Protein AF-0000000084933897 (afdb_homodimer)

Nearest PDB structures (foldseek):
  2gmy-assembly1_C  TM=7.931E-01  e=3.163E-04  Agrobacterium fabrum str. C58
  2oyo-assembly1_A  TM=6.825E-01  e=7.272E-03  Deinococcus geothermalis DSM 11300
  2prr-assembly1_E  TM=7.340E-01  e=3.487E-02  Cupriavidus pinatubonensis JMP134
  6k40-assembly3_C  TM=6.316E-01  e=1.444E-02  Deinococcus radiodurans R1 = ATCC 13939 = DSM 20539
  3c1l-assembly2_J  TM=6.386E-01  e=4.678E-02  Mesorhizobium japonicum MAFF 303099

Structure (mmCIF, N/CA/C/O backbone):
data_AF-0000000084933897-model_v1
#
loop_
_entity.id
_entity.type
_entity.pdbx_description
1 polymer 'Uncharacterized protein'
#
loop_
_atom_site.group_PDB
_atom_site.id
_atom_site.type_symbol
_atom_site.label_atom_id
_atom_site.label_alt_id
_atom_site.label_comp_id
_atom_site.label_asym_id
_atom_site.label_entity_id
_atom_site.label_seq_id
_atom_site.pdbx_PDB_ins_code
_atom_site.Cartn_x
_atom_site.Cartn_y
_atom_site.Cartn_z
_atom_site.occupancy
_atom_site.B_iso_or_equiv
_atom_site.auth_seq_id
_atom_site.auth_comp_id
_atom_site.auth_asym_id
_atom_site.auth_atom_id
_atom_site.pdbx_PDB_model_num
ATOM 1 N N . MET A 1 1 ? 20.844 -7.785 -1.703 1 73.94 1 MET A N 1
ATOM 2 C CA . MET A 1 1 ? 19.828 -7.328 -2.648 1 73.94 1 MET A CA 1
ATOM 3 C C . MET A 1 1 ? 19.188 -8.508 -3.369 1 73.94 1 MET A C 1
ATOM 5 O O . MET A 1 1 ? 19.859 -9.508 -3.65 1 73.94 1 MET A O 1
ATOM 9 N N . ILE A 1 2 ? 17.969 -8.344 -3.516 1 85.62 2 ILE A N 1
ATOM 10 C CA . ILE A 1 2 ? 17.203 -9.438 -4.09 1 85.62 2 ILE A CA 1
ATOM 11 C C . ILE A 1 2 ? 17.156 -9.297 -5.609 1 85.62 2 ILE A C 1
ATOM 13 O O . ILE A 1 2 ? 17 -10.289 -6.328 1 85.62 2 ILE A O 1
ATOM 17 N N . ILE A 1 3 ? 17.406 -8.094 -6.043 1 93.88 3 ILE A N 1
ATOM 18 C CA . ILE A 1 3 ? 17.312 -7.789 -7.469 1 93.88 3 ILE A CA 1
ATOM 19 C C . ILE A 1 3 ? 18.688 -7.434 -8.008 1 93.88 3 ILE A C 1
ATOM 21 O O . ILE A 1 3 ? 19.406 -6.609 -7.426 1 93.88 3 ILE A O 1
ATOM 25 N N . ASP A 1 4 ? 19.078 -8.039 -9.078 1 93.56 4 ASP A N 1
ATOM 26 C CA . ASP A 1 4 ? 20.312 -7.688 -9.766 1 93.56 4 ASP A CA 1
ATOM 27 C C . ASP A 1 4 ? 20.109 -6.488 -10.68 1 93.56 4 ASP A C 1
ATOM 29 O O . ASP A 1 4 ? 19.438 -6.586 -11.703 1 93.56 4 ASP A O 1
ATOM 33 N N . ILE A 1 5 ? 20.75 -5.484 -10.352 1 93 5 ILE A N 1
ATOM 34 C CA . ILE A 1 5 ? 20.656 -4.266 -11.148 1 93 5 ILE A CA 1
ATOM 35 C C . ILE A 1 5 ? 21.891 -4.129 -12.039 1 93 5 ILE A C 1
ATOM 37 O O . ILE A 1 5 ? 23.016 -4.059 -11.539 1 93 5 ILE A O 1
ATOM 41 N N . PRO A 1 6 ? 21.688 -4.074 -13.281 1 93.62 6 PRO A N 1
ATOM 42 C CA . PRO A 1 6 ? 22.844 -3.932 -14.18 1 93.62 6 PRO A CA 1
ATOM 43 C C . PRO A 1 6 ? 23.641 -2.666 -13.906 1 93.62 6 PRO A C 1
ATOM 45 O O . PRO A 1 6 ? 23.094 -1.645 -13.5 1 93.62 6 PRO A O 1
ATOM 48 N N . GLU A 1 7 ? 24.891 -2.75 -14.211 1 91.44 7 GLU A N 1
ATOM 49 C CA . GLU A 1 7 ? 25.781 -1.612 -14.016 1 91.44 7 GLU A CA 1
ATOM 50 C C . GLU A 1 7 ? 25.312 -0.403 -14.82 1 91.44 7 GLU A C 1
ATOM 52 O O . GLU A 1 7 ? 24.922 -0.538 -15.977 1 91.44 7 GLU A O 1
ATOM 57 N N . GLY A 1 8 ? 25.328 0.758 -14.195 1 89.69 8 GLY A N 1
ATOM 58 C CA . GLY A 1 8 ? 25 1.994 -14.891 1 89.69 8 GLY A CA 1
ATOM 59 C C . GLY A 1 8 ? 23.516 2.311 -14.875 1 89.69 8 GLY A C 1
ATOM 60 O O . GLY A 1 8 ? 23.109 3.412 -15.25 1 89.69 8 GLY A O 1
ATOM 61 N N . GLN A 1 9 ? 22.719 1.334 -14.422 1 91.88 9 GLN A N 1
ATOM 62 C CA . GLN A 1 9 ? 21.281 1.576 -14.391 1 91.88 9 GLN A CA 1
ATOM 63 C C . GLN A 1 9 ? 20.859 2.242 -13.086 1 91.88 9 GLN A C 1
ATOM 65 O O . GLN A 1 9 ? 21.391 1.92 -12.023 1 91.88 9 GLN A O 1
ATOM 70 N N . GLU A 1 10 ? 19.891 3.184 -13.219 1 92.94 10 GLU A N 1
ATOM 71 C CA . GLU A 1 10 ? 19.25 3.734 -12.031 1 92.94 10 GLU A CA 1
ATOM 72 C C . GLU A 1 10 ? 18.297 2.725 -11.398 1 92.94 10 GLU A C 1
ATOM 74 O O . GLU A 1 10 ? 17.375 2.238 -12.055 1 92.94 10 GLU A O 1
ATOM 79 N N . PRO A 1 11 ? 18.453 2.389 -10.195 1 93.88 11 PRO A N 1
ATOM 80 C CA . PRO A 1 11 ? 17.812 1.226 -9.586 1 93.88 11 PRO A CA 1
ATOM 81 C C . PRO A 1 11 ? 16.281 1.306 -9.641 1 93.88 11 PRO A C 1
ATOM 83 O O . PRO A 1 11 ? 15.625 0.359 -10.086 1 93.88 11 PRO A O 1
ATOM 86 N N . ILE A 1 12 ? 15.742 2.365 -9.203 1 92.38 12 ILE A N 1
ATOM 87 C CA . ILE A 1 12 ? 14.289 2.479 -9.141 1 92.38 12 ILE A CA 1
ATOM 88 C C . ILE A 1 12 ? 13.703 2.434 -10.555 1 92.38 12 ILE A C 1
ATOM 90 O O . ILE A 1 12 ? 12.75 1.697 -10.812 1 92.38 12 ILE A O 1
ATOM 94 N N . GLY A 1 13 ? 14.297 3.26 -11.438 1 93.12 13 GLY A N 1
ATOM 95 C CA . GLY A 1 13 ? 13.844 3.238 -12.82 1 93.12 13 GLY A CA 1
ATOM 96 C C . GLY A 1 13 ? 13.93 1.864 -13.453 1 93.12 13 GLY A C 1
ATOM 97 O O . GLY A 1 13 ? 13.039 1.466 -14.211 1 93.12 13 GLY A O 1
ATOM 98 N N . TYR A 1 14 ? 14.984 1.121 -13.156 1 96.12 14 TYR A N 1
ATOM 99 C CA . TYR A 1 14 ? 15.172 -0.21 -13.719 1 96.12 14 TYR A CA 1
ATOM 100 C C . TYR A 1 14 ? 14.156 -1.191 -13.156 1 96.12 14 TYR A C 1
ATOM 102 O O . TYR A 1 14 ? 13.484 -1.903 -13.906 1 96.12 14 TYR A O 1
ATOM 110 N N . VAL A 1 15 ? 13.984 -1.236 -11.82 1 96.06 15 VAL A N 1
ATOM 111 C CA . VAL A 1 15 ? 13.156 -2.232 -11.148 1 96.06 15 VAL A CA 1
ATOM 112 C C . VAL A 1 15 ? 11.68 -1.955 -11.438 1 96.06 15 VAL A C 1
ATOM 114 O O . VAL A 1 15 ? 10.93 -2.863 -11.805 1 96.06 15 VAL A O 1
ATOM 117 N N . TRP A 1 16 ? 11.289 -0.703 -11.375 1 95.5 16 TRP A N 1
ATOM 118 C CA . TRP A 1 16 ? 9.891 -0.349 -11.578 1 95.5 16 TRP A CA 1
ATOM 119 C C . TRP A 1 16 ? 9.562 -0.281 -13.07 1 95.5 16 TRP A C 1
ATOM 121 O O . TRP A 1 16 ? 8.469 -0.67 -13.484 1 95.5 16 TRP A O 1
ATOM 131 N N . GLY A 1 17 ? 10.398 0.218 -13.828 1 94.56 17 GLY A N 1
ATOM 132 C CA . GLY A 1 17 ? 10.133 0.514 -15.227 1 94.56 17 GLY A CA 1
ATOM 133 C C . GLY A 1 17 ? 10.508 -0.623 -16.156 1 94.56 17 GLY A C 1
ATOM 134 O O . GLY A 1 17 ? 9.664 -1.145 -16.891 1 94.56 17 GLY A O 1
ATOM 135 N N . ASP A 1 18 ? 11.711 -1.111 -16.109 1 95.81 18 ASP A N 1
ATOM 136 C CA . ASP A 1 18 ? 12.219 -2.084 -17.078 1 95.81 18 ASP A CA 1
ATOM 137 C C . ASP A 1 18 ? 11.742 -3.494 -16.734 1 95.81 18 ASP A C 1
ATOM 139 O O . ASP A 1 18 ? 11.383 -4.266 -17.625 1 95.81 18 ASP A O 1
ATOM 143 N N . MET A 1 19 ? 11.734 -3.877 -15.492 1 96.88 19 MET A N 1
ATOM 144 C CA . MET A 1 19 ? 11.445 -5.258 -15.117 1 96.88 19 MET A CA 1
ATOM 145 C C . MET A 1 19 ? 9.953 -5.547 -15.227 1 96.88 19 MET A C 1
ATOM 147 O O . MET A 1 19 ? 9.555 -6.656 -15.578 1 96.88 19 MET A O 1
ATOM 151 N N . VAL A 1 20 ? 9.141 -4.523 -14.891 1 97.56 20 VAL A N 1
ATOM 152 C CA . VAL A 1 20 ? 7.688 -4.691 -14.906 1 97.56 20 VAL A CA 1
ATOM 153 C C . VAL A 1 20 ? 7.031 -3.455 -15.516 1 97.56 20 VAL A C 1
ATOM 155 O O . VAL A 1 20 ? 6.238 -2.777 -14.859 1 97.56 20 VAL A O 1
ATOM 158 N N . PRO A 1 21 ? 7.238 -3.156 -16.75 1 96.19 21 PRO A N 1
ATOM 159 C CA . PRO A 1 21 ? 6.984 -1.852 -17.359 1 96.19 21 PRO A CA 1
ATOM 160 C C . PRO A 1 21 ? 5.531 -1.402 -17.219 1 96.19 21 PRO A C 1
ATOM 162 O O . PRO A 1 21 ? 5.273 -0.255 -16.844 1 96.19 21 PRO A O 1
ATOM 165 N N . GLU A 1 22 ? 4.477 -2.182 -17.5 1 97.19 22 GLU A N 1
ATOM 166 C CA . GLU A 1 22 ? 3.094 -1.711 -17.453 1 97.19 22 GLU A CA 1
ATOM 167 C C . GLU A 1 22 ? 2.645 -1.488 -16.016 1 97.19 22 GLU A C 1
ATOM 169 O O . GLU A 1 22 ? 2.127 -0.421 -15.672 1 97.19 22 GLU A O 1
ATOM 174 N N . ILE A 1 23 ? 2.908 -2.434 -15.156 1 98.31 23 ILE A N 1
ATOM 175 C CA . ILE A 1 23 ? 2.514 -2.334 -13.758 1 98.31 23 ILE A CA 1
ATOM 176 C C . ILE A 1 23 ? 3.361 -1.272 -13.055 1 98.31 23 ILE A C 1
ATOM 178 O O . ILE A 1 23 ? 2.834 -0.435 -12.32 1 98.31 23 ILE A O 1
ATOM 182 N N . GLY A 1 24 ? 4.641 -1.275 -13.32 1 98.19 24 GLY A N 1
ATOM 183 C CA . GLY A 1 24 ? 5.559 -0.345 -12.68 1 98.19 24 GLY A CA 1
ATOM 184 C C . GLY A 1 24 ? 5.289 1.103 -13.047 1 98.19 24 GLY A C 1
ATOM 185 O O . GLY A 1 24 ? 5.43 1.996 -12.211 1 98.19 24 GLY A O 1
ATOM 186 N N . THR A 1 25 ? 4.914 1.333 -14.32 1 97.88 25 THR A N 1
ATOM 187 C CA . THR A 1 25 ? 4.598 2.689 -14.75 1 97.88 25 THR A CA 1
ATOM 188 C C . THR A 1 25 ? 3.359 3.211 -14.031 1 97.88 25 THR A C 1
ATOM 190 O O . THR A 1 25 ? 3.338 4.355 -13.57 1 97.88 25 THR A O 1
ATOM 193 N N . ALA A 1 26 ? 2.336 2.416 -13.922 1 98.5 26 ALA A N 1
ATOM 194 C CA . ALA A 1 26 ? 1.133 2.811 -13.195 1 98.5 26 ALA A CA 1
ATOM 195 C C . ALA A 1 26 ? 1.443 3.07 -11.719 1 98.5 26 ALA A C 1
ATOM 197 O O . ALA A 1 26 ? 0.94 4.031 -11.133 1 98.5 26 ALA A O 1
ATOM 198 N N . ALA A 1 27 ? 2.289 2.227 -11.141 1 98.5 27 ALA A N 1
ATOM 199 C CA . ALA A 1 27 ? 2.713 2.395 -9.75 1 98.5 27 ALA A CA 1
ATOM 200 C C . ALA A 1 27 ? 3.465 3.709 -9.562 1 98.5 27 ALA A C 1
ATOM 202 O O . ALA A 1 27 ? 3.189 4.457 -8.625 1 98.5 27 ALA A O 1
ATOM 203 N N . ALA A 1 28 ? 4.383 3.955 -10.484 1 97.94 28 ALA A N 1
ATOM 204 C CA . ALA A 1 28 ? 5.168 5.184 -10.406 1 97.94 28 ALA A CA 1
ATOM 205 C C . ALA A 1 28 ? 4.27 6.414 -10.523 1 97.94 28 ALA A C 1
ATOM 207 O O . ALA A 1 28 ? 4.465 7.398 -9.805 1 97.94 28 ALA A O 1
ATOM 208 N N . ASN A 1 29 ? 3.32 6.348 -11.414 1 98.25 29 ASN A N 1
ATOM 209 C CA . ASN A 1 29 ? 2.395 7.461 -11.578 1 98.25 29 ASN A CA 1
ATOM 210 C C . ASN A 1 29 ? 1.595 7.723 -10.305 1 98.25 29 ASN A C 1
ATOM 212 O O . ASN A 1 29 ? 1.365 8.875 -9.938 1 98.25 29 ASN A O 1
ATOM 216 N N . PHE A 1 30 ? 1.161 6.711 -9.703 1 98.75 30 PHE A N 1
ATOM 217 C CA . PHE A 1 30 ? 0.441 6.875 -8.445 1 98.75 30 PHE A CA 1
ATOM 218 C C . PHE A 1 30 ? 1.349 7.469 -7.375 1 98.75 30 PHE A C 1
ATOM 220 O O . PHE A 1 30 ? 0.967 8.414 -6.684 1 98.75 30 PHE A O 1
ATOM 227 N N . SER A 1 31 ? 2.555 6.953 -7.207 1 97.69 31 SER A N 1
ATOM 228 C CA . SER A 1 31 ? 3.521 7.453 -6.238 1 97.69 31 SER A CA 1
ATOM 229 C C . SER A 1 31 ? 3.762 8.945 -6.414 1 97.69 31 SER A C 1
ATOM 231 O O . SER A 1 31 ? 3.789 9.695 -5.438 1 97.69 31 SER A O 1
ATOM 233 N N . LEU A 1 32 ? 3.869 9.359 -7.652 1 97.19 32 LEU A N 1
ATOM 234 C CA . LEU A 1 32 ? 4.164 10.758 -7.953 1 97.19 32 LEU A CA 1
ATOM 235 C C . LEU A 1 32 ? 2.928 11.625 -7.75 1 97.19 32 LEU A C 1
ATOM 237 O O . LEU A 1 32 ? 3.039 12.789 -7.352 1 97.19 32 LEU A O 1
ATOM 241 N N . SER A 1 33 ? 1.768 11.102 -8.023 1 98.31 33 SER A N 1
ATOM 242 C CA . SER A 1 33 ? 0.532 11.875 -7.988 1 98.31 33 SER A CA 1
ATOM 243 C C . SER A 1 33 ? 0.245 12.391 -6.582 1 98.31 33 SER A C 1
ATOM 245 O O . SER A 1 33 ? -0.293 13.492 -6.414 1 98.31 33 SER A O 1
ATOM 247 N N . VAL A 1 34 ? 0.586 11.641 -5.57 1 97.81 34 VAL A N 1
ATOM 248 C CA . VAL A 1 34 ? 0.34 12.031 -4.188 1 97.81 34 VAL A CA 1
ATOM 249 C C . VAL A 1 34 ? 1.091 13.32 -3.867 1 97.81 34 VAL A C 1
ATOM 251 O O . VAL A 1 34 ? 0.56 14.203 -3.191 1 97.81 34 VAL A O 1
ATOM 254 N N . TYR A 1 35 ? 2.26 13.469 -4.363 1 96.94 35 TYR A N 1
ATOM 255 C CA . TYR A 1 35 ? 3.076 14.656 -4.117 1 96.94 35 TYR A CA 1
ATOM 256 C C . TYR A 1 35 ? 2.645 15.812 -5.008 1 96.94 35 TYR A C 1
ATOM 258 O O . TYR A 1 35 ? 2.609 16.969 -4.57 1 96.94 35 TYR A O 1
ATOM 266 N N . ALA A 1 36 ? 2.281 15.523 -6.176 1 97.19 36 ALA A N 1
ATOM 267 C CA . ALA A 1 36 ? 1.978 16.547 -7.18 1 97.19 36 ALA A CA 1
ATOM 268 C C . ALA A 1 36 ? 0.636 17.219 -6.895 1 97.19 36 ALA A C 1
ATOM 270 O O . ALA A 1 36 ? 0.443 18.391 -7.203 1 97.19 36 ALA A O 1
ATOM 271 N N . HIS A 1 37 ? -0.272 16.484 -6.238 1 97.62 37 HIS A N 1
ATOM 272 C CA . HIS A 1 37 ? -1.641 17 -6.219 1 97.62 37 HIS A CA 1
ATOM 273 C C . HIS A 1 37 ? -2.168 17.109 -4.793 1 97.62 37 HIS A C 1
ATOM 275 O O . HIS A 1 37 ? -3.336 17.438 -4.582 1 97.62 37 HIS A O 1
ATOM 281 N N . THR A 1 38 ? -1.318 16.781 -3.818 1 97.31 38 THR A N 1
ATOM 282 C CA . THR A 1 38 ? -1.778 16.859 -2.438 1 97.31 38 THR A CA 1
ATOM 283 C C . THR A 1 38 ? -2.27 18.281 -2.121 1 97.31 38 THR A C 1
ATOM 285 O O . THR A 1 38 ? -1.696 19.266 -2.596 1 97.31 38 THR A O 1
ATOM 288 N N . THR A 1 39 ? -3.318 18.359 -1.325 1 97.38 39 THR A N 1
ATOM 289 C CA . THR A 1 39 ? -3.859 19.625 -0.839 1 97.38 39 THR A CA 1
ATOM 290 C C . THR A 1 39 ? -3.6 19.781 0.655 1 97.38 39 THR A C 1
ATOM 292 O O . THR A 1 39 ? -3.982 20.797 1.253 1 97.38 39 THR A O 1
ATOM 295 N N . LEU A 1 40 ? -2.957 18.812 1.246 1 97.94 40 LEU A N 1
ATOM 296 C CA . LEU A 1 40 ? -2.666 18.828 2.676 1 97.94 40 LEU A CA 1
ATOM 297 C C . LEU A 1 40 ? -1.518 19.781 2.988 1 97.94 40 LEU A C 1
ATOM 299 O O . LEU A 1 40 ? -0.638 20 2.15 1 97.94 40 LEU A O 1
ATOM 303 N N . GLY A 1 41 ? -1.597 20.328 4.207 1 97.38 41 GLY A N 1
ATOM 304 C CA . GLY A 1 41 ? -0.47 21.141 4.648 1 97.38 41 GLY A CA 1
ATOM 305 C C . GLY A 1 41 ? 0.834 20.375 4.699 1 97.38 41 GLY A C 1
ATOM 306 O O . GLY A 1 41 ? 0.835 19.156 4.93 1 97.38 41 GLY A O 1
ATOM 307 N N . LEU A 1 42 ? 1.949 21.078 4.59 1 97.44 42 LEU A N 1
ATOM 308 C CA . LEU A 1 42 ? 3.27 20.469 4.484 1 97.44 42 LEU A CA 1
ATOM 309 C C . LEU A 1 42 ? 3.6 19.672 5.742 1 97.44 42 LEU A C 1
ATOM 311 O O . LEU A 1 42 ? 4.09 18.547 5.652 1 97.44 42 LEU A O 1
ATOM 315 N N . ARG A 1 43 ? 3.307 20.188 6.863 1 95.94 43 ARG A N 1
ATOM 316 C CA . ARG A 1 43 ? 3.709 19.547 8.109 1 95.94 43 ARG A CA 1
ATOM 317 C C . ARG A 1 43 ? 2.918 18.266 8.352 1 95.94 43 ARG A C 1
ATOM 319 O O . ARG A 1 43 ? 3.486 17.25 8.734 1 95.94 43 ARG A O 1
ATOM 326 N N . GLU A 1 44 ? 1.574 18.312 8.148 1 97.25 44 GLU A N 1
ATOM 327 C CA . GLU A 1 44 ? 0.806 17.094 8.375 1 97.25 44 GLU A CA 1
ATOM 328 C C . GLU A 1 44 ? 1.111 16.047 7.309 1 97.25 44 GLU A C 1
ATOM 330 O O . GLU A 1 44 ? 1.146 14.852 7.598 1 97.25 44 GLU A O 1
ATOM 335 N N . PHE A 1 45 ? 1.349 16.5 6.07 1 98.5 45 PHE A N 1
ATOM 336 C CA . PHE A 1 45 ? 1.745 15.594 4.996 1 98.5 45 PHE A CA 1
ATOM 337 C C . PHE A 1 45 ? 3.059 14.898 5.332 1 98.5 45 PHE A C 1
ATOM 339 O O . PHE A 1 45 ? 3.15 13.672 5.27 1 98.5 45 PHE A O 1
ATOM 346 N N . GLU A 1 46 ? 4.016 15.633 5.75 1 97.94 46 GLU A N 1
ATOM 347 C CA . GLU A 1 46 ? 5.344 15.094 6.039 1 97.94 46 GLU A CA 1
ATOM 348 C C . GLU A 1 46 ? 5.328 14.25 7.312 1 97.94 46 GLU A C 1
ATOM 350 O O . GLU A 1 46 ? 6.055 13.258 7.414 1 97.94 46 GLU A O 1
ATOM 355 N N . ALA A 1 47 ? 4.566 14.641 8.266 1 97.25 47 ALA A N 1
ATOM 356 C CA . ALA A 1 47 ? 4.465 13.844 9.484 1 97.25 47 ALA A CA 1
ATOM 357 C C . ALA A 1 47 ? 3.951 12.438 9.188 1 97.25 47 ALA A C 1
ATOM 359 O O . ALA A 1 47 ? 4.512 11.453 9.664 1 97.25 47 ALA A O 1
ATOM 360 N N . ALA A 1 48 ? 2.932 12.383 8.383 1 98.56 48 ALA A N 1
ATOM 361 C CA . ALA A 1 48 ? 2.367 11.086 8.008 1 98.56 48 ALA A CA 1
ATOM 362 C C . ALA A 1 48 ? 3.357 10.281 7.172 1 98.56 48 ALA A C 1
ATOM 364 O O . ALA A 1 48 ? 3.572 9.094 7.426 1 98.56 48 ALA A O 1
ATOM 365 N N . ARG A 1 49 ? 3.965 10.922 6.195 1 98.62 49 ARG A N 1
ATOM 366 C CA . ARG A 1 49 ? 4.918 10.258 5.312 1 98.62 49 ARG A CA 1
ATOM 367 C C . ARG A 1 49 ? 6.082 9.672 6.105 1 98.62 49 ARG A C 1
ATOM 369 O O . ARG A 1 49 ? 6.438 8.508 5.922 1 98.62 49 ARG A O 1
ATOM 376 N N . LEU A 1 50 ? 6.645 10.469 6.992 1 98.31 50 LEU A N 1
ATOM 377 C CA . LEU A 1 50 ? 7.809 10.062 7.77 1 98.31 50 LEU A CA 1
ATOM 378 C C . LEU A 1 50 ? 7.445 8.945 8.742 1 98.31 50 LEU A C 1
ATOM 380 O O . LEU A 1 50 ? 8.25 8.039 8.984 1 98.31 50 LEU A O 1
ATOM 384 N N . ARG A 1 51 ? 6.25 9.016 9.297 1 98.25 51 ARG A N 1
ATOM 385 C CA . ARG A 1 51 ? 5.855 7.949 10.211 1 98.25 51 ARG A CA 1
ATOM 386 C C . ARG A 1 51 ? 5.742 6.617 9.477 1 98.25 51 ARG A C 1
ATOM 388 O O . ARG A 1 51 ? 6.188 5.586 9.984 1 98.25 51 ARG A O 1
ATOM 395 N N . ILE A 1 52 ? 5.203 6.664 8.273 1 98.69 52 ILE A N 1
ATOM 396 C CA . ILE A 1 52 ? 5.137 5.453 7.461 1 98.69 52 ILE A CA 1
ATOM 397 C C . ILE A 1 52 ? 6.551 4.98 7.125 1 98.69 52 ILE A C 1
ATOM 399 O O . ILE A 1 52 ? 6.844 3.783 7.191 1 98.69 52 ILE A O 1
ATOM 403 N N . ALA A 1 53 ? 7.406 5.918 6.762 1 98.38 53 ALA A N 1
ATOM 404 C CA . ALA A 1 53 ? 8.789 5.57 6.445 1 98.38 53 ALA A CA 1
ATOM 405 C C . ALA A 1 53 ? 9.477 4.91 7.637 1 98.38 53 ALA A C 1
ATOM 407 O O . ALA A 1 53 ? 10.211 3.932 7.473 1 98.38 53 ALA A O 1
ATOM 408 N N . GLN A 1 54 ? 9.281 5.418 8.812 1 98.06 54 GLN A N 1
ATOM 409 C CA . GLN A 1 54 ? 9.844 4.863 10.039 1 98.06 54 GLN A CA 1
ATOM 410 C C . GLN A 1 54 ? 9.359 3.432 10.266 1 98.06 54 GLN A C 1
ATOM 412 O O . GLN A 1 54 ? 10.141 2.562 10.656 1 98.06 54 GLN A O 1
ATOM 417 N N . ILE A 1 55 ? 8.133 3.203 9.992 1 98.19 55 ILE A N 1
ATOM 418 C CA . ILE A 1 55 ? 7.539 1.886 10.195 1 98.19 55 ILE A CA 1
ATOM 419 C C . ILE A 1 55 ? 8.078 0.913 9.148 1 98.19 55 ILE A C 1
ATOM 421 O O . ILE A 1 55 ? 8.422 -0.225 9.469 1 98.19 55 ILE A O 1
ATOM 425 N N . ASN A 1 56 ? 8.172 1.357 7.902 1 98.44 56 ASN A N 1
ATOM 426 C CA . ASN A 1 56 ? 8.68 0.516 6.824 1 98.44 56 ASN A CA 1
ATOM 427 C C . ASN A 1 56 ? 10.172 0.234 6.992 1 98.44 56 ASN A C 1
ATOM 429 O O . ASN A 1 56 ? 10.656 -0.815 6.57 1 98.44 56 ASN A O 1
ATOM 433 N N . GLY A 1 57 ? 10.898 1.209 7.551 1 97.81 57 GLY A N 1
ATOM 434 C CA . GLY A 1 57 ? 12.352 1.106 7.641 1 97.81 57 GLY A CA 1
ATOM 435 C C . GLY A 1 57 ? 13.047 1.348 6.316 1 97.81 57 GLY A C 1
ATOM 436 O O . GLY A 1 57 ? 14.133 0.818 6.074 1 97.81 57 GLY A O 1
ATOM 437 N N . CYS A 1 58 ? 12.438 1.984 5.43 1 96.88 58 CYS A N 1
ATOM 438 C CA . CYS A 1 58 ? 13.016 2.289 4.129 1 96.88 58 CYS A CA 1
ATOM 439 C C . CYS A 1 58 ? 14 3.451 4.227 1 96.88 58 CYS A C 1
ATOM 441 O O . CYS A 1 58 ? 13.594 4.59 4.457 1 96.88 58 CYS A O 1
ATOM 443 N N . GLY A 1 59 ? 15.234 3.201 4.012 1 95.06 59 GLY A N 1
ATOM 444 C CA . GLY A 1 59 ? 16.266 4.203 4.164 1 95.06 59 GLY A CA 1
ATOM 445 C C . GLY A 1 59 ? 16.094 5.395 3.24 1 95.06 59 GLY A C 1
ATOM 446 O O . GLY A 1 59 ? 16.25 6.543 3.662 1 95.06 59 GLY A O 1
ATOM 447 N N . PHE A 1 60 ? 15.727 5.141 2.035 1 94.25 60 PHE A N 1
ATOM 448 C CA . PHE A 1 60 ? 15.484 6.184 1.046 1 94.25 60 PHE A CA 1
ATOM 449 C C . PHE A 1 60 ? 14.328 7.082 1.476 1 94.25 60 PHE A C 1
ATOM 451 O O . PHE A 1 60 ? 14.438 8.305 1.414 1 94.25 60 PHE A O 1
ATOM 458 N N . CYS A 1 61 ? 13.219 6.578 1.973 1 96.69 61 CYS A N 1
ATOM 459 C CA . CYS A 1 61 ? 12.031 7.309 2.385 1 96.69 61 CYS A CA 1
ATOM 460 C C . CYS A 1 61 ? 12.297 8.133 3.641 1 96.69 61 CYS A C 1
ATOM 462 O O . CYS A 1 61 ? 11.734 9.211 3.814 1 96.69 61 CYS A O 1
ATOM 464 N N . LEU A 1 62 ? 13.188 7.609 4.492 1 96.69 62 LEU A N 1
ATOM 465 C CA . LEU A 1 62 ? 13.539 8.328 5.715 1 96.69 62 LEU A CA 1
ATOM 466 C C . LEU A 1 62 ? 14.383 9.555 5.402 1 96.69 62 LEU A C 1
ATOM 468 O O . LEU A 1 62 ? 14.273 10.578 6.078 1 96.69 62 LEU A O 1
ATOM 472 N N . ASP A 1 63 ? 15.117 9.516 4.32 1 93.69 63 ASP A N 1
ATOM 473 C CA . ASP A 1 63 ? 16.047 10.586 3.994 1 93.69 63 ASP A CA 1
ATOM 474 C C . ASP A 1 63 ? 15.414 11.617 3.066 1 93.69 63 ASP A C 1
ATOM 476 O O . ASP A 1 63 ? 15.836 12.773 3.025 1 93.69 63 ASP A O 1
ATOM 480 N N . TRP A 1 64 ? 14.453 11.211 2.389 1 92.69 64 TRP A N 1
ATOM 481 C CA . TRP A 1 64 ? 13.766 12.102 1.466 1 92.69 64 TRP A CA 1
ATOM 482 C C . TRP A 1 64 ? 12.859 13.07 2.219 1 92.69 64 TRP A C 1
ATOM 484 O O . TRP A 1 64 ? 12.242 12.695 3.221 1 92.69 64 TRP A O 1
ATOM 494 N N . ARG A 1 65 ? 12.781 14.328 1.721 1 94.12 65 ARG A N 1
ATOM 495 C CA . ARG A 1 65 ? 11.859 15.32 2.27 1 94.12 65 ARG A CA 1
ATOM 496 C C . ARG A 1 65 ? 11.023 15.961 1.166 1 94.12 65 ARG A C 1
ATOM 498 O O . ARG A 1 65 ? 11.547 16.297 0.099 1 94.12 65 ARG A O 1
ATOM 505 N N . THR A 1 66 ? 9.758 16.078 1.512 1 94.69 66 THR A N 1
ATOM 506 C CA . THR A 1 66 ? 8.875 16.781 0.58 1 94.69 66 THR A CA 1
ATOM 507 C C . THR A 1 66 ? 9.273 18.25 0.444 1 94.69 66 THR A C 1
ATOM 509 O O . THR A 1 66 ? 9.438 18.938 1.445 1 94.69 66 THR A O 1
ATOM 512 N N . ASP A 1 67 ? 9.461 18.625 -0.776 1 94.38 67 ASP A N 1
ATOM 513 C CA . ASP A 1 67 ? 9.766 20 -1.108 1 94.38 67 ASP A CA 1
ATOM 514 C C . ASP A 1 67 ? 8.586 20.672 -1.807 1 94.38 67 ASP A C 1
ATOM 516 O O . ASP A 1 67 ? 8.156 20.234 -2.877 1 94.38 67 ASP A O 1
ATOM 520 N N . ARG A 1 68 ? 8.07 21.75 -1.115 1 94.38 68 ARG A N 1
ATOM 521 C CA . ARG A 1 68 ? 6.996 22.531 -1.712 1 94.38 68 ARG A CA 1
ATOM 522 C C . ARG A 1 68 ? 7.469 23.953 -2.041 1 94.38 68 ARG A C 1
ATOM 524 O O . ARG A 1 68 ? 7.363 24.859 -1.212 1 94.38 68 ARG A O 1
ATOM 531 N N . ASP A 1 69 ? 7.812 24.109 -3.336 1 93.38 69 ASP A N 1
ATOM 532 C CA . ASP A 1 69 ? 8.289 25.406 -3.818 1 93.38 69 ASP A CA 1
ATOM 533 C C . ASP A 1 69 ? 9.469 25.906 -2.982 1 93.38 69 ASP A C 1
ATOM 535 O O . ASP A 1 69 ? 9.484 27.062 -2.551 1 93.38 69 ASP A O 1
ATOM 539 N N . GLY A 1 70 ? 10.305 24.922 -2.621 1 94.44 70 GLY A N 1
ATOM 540 C CA . GLY A 1 70 ? 11.523 25.281 -1.917 1 94.44 70 GLY A CA 1
ATOM 541 C C . GLY A 1 70 ? 11.375 25.266 -0.408 1 94.44 70 GLY A C 1
ATOM 542 O O . GLY A 1 70 ? 12.328 25.547 0.321 1 94.44 70 GLY A O 1
ATOM 543 N N . VAL A 1 71 ? 10.188 25.062 0.047 1 96.38 71 VAL A N 1
ATOM 544 C CA . VAL A 1 71 ? 9.945 25.031 1.485 1 96.38 71 VAL A CA 1
ATOM 545 C C . VAL A 1 71 ? 9.883 23.594 1.969 1 96.38 71 VAL A C 1
ATOM 547 O O . VAL A 1 71 ? 9.125 22.781 1.424 1 96.38 71 VAL A O 1
ATOM 550 N N . LYS A 1 72 ? 10.648 23.297 3.035 1 96.5 72 LYS A N 1
ATOM 551 C CA . LYS A 1 72 ? 10.648 22 3.701 1 96.5 72 LYS A CA 1
ATOM 552 C C . LYS A 1 72 ? 10.359 22.141 5.191 1 96.5 72 LYS A C 1
ATOM 554 O O . LYS A 1 72 ? 10.438 23.234 5.742 1 96.5 72 LYS A O 1
ATOM 559 N N . VAL A 1 73 ? 10.023 21.047 5.762 1 95.12 73 VAL A N 1
ATOM 560 C CA . VAL A 1 73 ? 9.852 21.062 7.211 1 95.12 73 VAL A CA 1
ATOM 561 C C . VAL A 1 73 ? 11.195 21.312 7.891 1 95.12 73 VAL A C 1
ATOM 563 O O . VAL A 1 73 ? 12.25 21.156 7.273 1 95.12 73 VAL A O 1
ATOM 566 N N . GLU A 1 74 ? 11.188 21.734 9.125 1 92.38 74 GLU A N 1
ATOM 567 C CA . GLU A 1 74 ? 12.383 22.125 9.867 1 92.38 74 GLU A CA 1
ATOM 568 C C . GLU A 1 74 ? 13.273 20.922 10.148 1 92.38 74 GLU A C 1
ATOM 570 O O . GLU A 1 74 ? 12.805 19.781 10.164 1 92.38 74 GLU A O 1
ATOM 575 N N . GLU A 1 75 ? 14.484 21.25 10.406 1 92.12 75 GLU A N 1
ATOM 576 C CA . GLU A 1 75 ? 15.43 20.234 10.852 1 92.12 75 GLU A CA 1
ATOM 577 C C . GLU A 1 75 ? 14.961 19.578 12.148 1 92.12 75 GLU A C 1
ATOM 579 O O . GLU A 1 75 ? 14.469 20.25 13.047 1 92.12 75 GLU A O 1
ATOM 584 N N . GLY A 1 76 ? 15.148 18.234 12.227 1 91.75 76 GLY A N 1
ATOM 585 C CA . GLY A 1 76 ? 14.758 17.516 13.438 1 91.75 76 GLY A CA 1
ATOM 586 C C . GLY A 1 76 ? 13.305 17.094 13.43 1 91.75 76 GLY A C 1
ATOM 587 O O . GLY A 1 76 ? 12.859 16.406 14.359 1 91.75 76 GLY A O 1
ATOM 588 N N . PHE A 1 77 ? 12.633 17.484 12.328 1 94 77 PHE A N 1
ATOM 589 C CA . PHE A 1 77 ? 11.219 17.141 12.25 1 94 77 PHE A CA 1
ATOM 590 C C . PHE A 1 77 ? 11.031 15.633 12.32 1 94 77 PHE A C 1
ATOM 592 O O . PHE A 1 77 ? 10.047 15.148 12.891 1 94 77 PHE A O 1
ATOM 599 N N . ASP A 1 78 ? 11.93 14.812 11.727 1 94 78 ASP A N 1
ATOM 600 C CA . ASP A 1 78 ? 11.859 13.352 11.766 1 94 78 ASP A CA 1
ATOM 601 C C . ASP A 1 78 ? 11.953 12.836 13.203 1 94 78 ASP A C 1
ATOM 603 O O . ASP A 1 78 ? 11.281 11.867 13.562 1 94 78 ASP A O 1
ATOM 607 N N . GLU A 1 79 ? 12.734 13.477 14.055 1 93 79 GLU A N 1
ATOM 608 C CA . GLU A 1 79 ? 12.828 13.109 15.461 1 93 79 GLU A CA 1
ATOM 609 C C . GLU A 1 79 ? 11.523 13.406 16.203 1 93 79 GLU A C 1
ATOM 611 O O . GLU A 1 79 ? 11.117 12.648 17.078 1 93 79 GLU A O 1
ATOM 616 N N . LEU A 1 80 ? 10.977 14.539 15.844 1 92.75 80 LEU A N 1
ATOM 617 C CA . LEU A 1 80 ? 9.688 14.891 16.438 1 92.75 80 LEU A CA 1
ATOM 618 C C . LEU A 1 80 ? 8.625 13.852 16.078 1 92.75 80 LEU A C 1
ATOM 620 O O . LEU A 1 80 ? 7.848 13.43 16.922 1 92.75 80 LEU A O 1
ATOM 624 N N . VAL A 1 81 ? 8.617 13.414 14.828 1 94.88 81 VAL A N 1
ATOM 625 C CA . VAL A 1 81 ? 7.648 12.414 14.383 1 94.88 81 VAL A CA 1
ATOM 626 C C . VAL A 1 81 ? 7.883 11.094 15.117 1 94.88 81 VAL A C 1
ATOM 628 O O . VAL A 1 81 ? 6.93 10.43 15.523 1 94.88 81 VAL A O 1
ATOM 631 N N . ALA A 1 82 ? 9.125 10.711 15.352 1 93.44 82 ALA A N 1
ATOM 632 C CA . ALA A 1 82 ? 9.445 9.477 16.062 1 93.44 82 ALA A CA 1
ATOM 633 C C . ALA A 1 82 ? 8.945 9.531 17.516 1 93.44 82 ALA A C 1
ATOM 635 O O . ALA A 1 82 ? 8.586 8.5 18.078 1 93.44 82 ALA A O 1
ATOM 636 N N . ALA A 1 83 ? 8.875 10.734 18.031 1 90.56 83 ALA A N 1
ATOM 637 C CA . ALA A 1 83 ? 8.492 10.922 19.438 1 90.56 83 ALA A CA 1
ATOM 638 C C . ALA A 1 83 ? 7.066 11.469 19.547 1 90.56 83 ALA A C 1
ATOM 640 O O . ALA A 1 83 ? 6.703 12.078 20.547 1 90.56 83 ALA A O 1
ATOM 641 N N . TRP A 1 84 ? 6.324 11.328 18.594 1 83.94 84 TRP A N 1
ATOM 642 C CA . TRP A 1 84 ? 5.078 12.078 18.453 1 83.94 84 TRP A CA 1
ATOM 643 C C . TRP A 1 84 ? 4.129 11.773 19.609 1 83.94 84 TRP A C 1
ATOM 645 O O . TRP A 1 84 ? 3.256 12.578 19.938 1 83.94 84 TRP A O 1
ATOM 655 N N . ARG A 1 85 ? 4.328 10.641 20.266 1 81.75 85 ARG A N 1
ATOM 656 C CA . ARG A 1 85 ? 3.432 10.273 21.359 1 81.75 85 ARG A CA 1
ATOM 657 C C . ARG A 1 85 ? 3.871 10.922 22.672 1 81.75 85 ARG A C 1
ATOM 659 O O . ARG A 1 85 ? 3.107 10.953 23.641 1 81.75 85 ARG A O 1
ATOM 666 N N . GLU A 1 86 ? 5.055 11.43 22.594 1 83.56 86 GLU A N 1
ATOM 667 C CA . GLU A 1 86 ? 5.539 12.078 23.812 1 83.56 86 GLU A CA 1
ATOM 668 C C . GLU A 1 86 ? 4.879 13.438 24.016 1 83.56 86 GLU A C 1
ATOM 670 O O . GLU A 1 86 ? 4.648 14.164 23.047 1 83.56 86 GLU A O 1
ATOM 675 N N . THR A 1 87 ? 4.652 13.742 25.188 1 72.75 87 THR A N 1
ATOM 676 C CA . THR A 1 87 ? 3.914 14.945 25.547 1 72.75 87 THR A CA 1
ATOM 677 C C . THR A 1 87 ? 4.582 16.188 24.969 1 72.75 87 THR A C 1
ATOM 679 O O . THR A 1 87 ? 3.906 17.078 24.453 1 72.75 87 THR A O 1
ATOM 682 N N . GLU A 1 88 ? 5.742 16.266 25.078 1 68.5 88 GLU A N 1
ATOM 683 C CA . GLU A 1 88 ? 6.469 17.438 24.609 1 68.5 88 GLU A CA 1
ATOM 684 C C . GLU A 1 88 ? 6.277 17.625 23.109 1 68.5 88 GLU A C 1
ATOM 686 O O . GLU A 1 88 ? 6.121 18.75 22.641 1 68.5 88 GLU A O 1
ATOM 691 N N . VAL A 1 89 ? 6.23 16.656 22.406 1 66.75 89 VAL A N 1
ATOM 692 C CA . VAL A 1 89 ? 6.094 16.719 20.953 1 66.75 89 VAL A CA 1
ATOM 693 C C . VAL A 1 89 ? 4.668 17.109 20.578 1 66.75 89 VAL A C 1
ATOM 695 O O . VAL A 1 89 ? 4.457 17.875 19.641 1 66.75 89 VAL A O 1
ATOM 698 N N . SER A 1 90 ? 4.016 16.703 21.359 1 65.12 90 SER A N 1
ATOM 699 C CA . SER A 1 90 ? 2.619 17.047 21.109 1 65.12 90 SER A CA 1
ATOM 700 C C . SER A 1 90 ? 2.402 18.547 21.094 1 65.12 90 SER A C 1
ATOM 702 O O . SER A 1 90 ? 1.606 19.062 20.312 1 65.12 90 SER A O 1
ATOM 704 N N . GLU A 1 91 ? 3.143 19.172 21.766 1 73.06 91 GLU A N 1
ATOM 705 C CA . GLU A 1 91 ? 2.996 20.625 21.812 1 73.06 91 GLU A CA 1
ATOM 706 C C . GLU A 1 91 ? 3.627 21.297 20.594 1 73.06 91 GLU A C 1
ATOM 708 O O . GLU A 1 91 ? 3.264 22.406 20.219 1 73.06 91 GLU A O 1
ATOM 713 N N . ALA A 1 92 ? 4.414 20.531 20.078 1 78.5 92 ALA A N 1
ATOM 714 C CA . ALA A 1 92 ? 5.09 21.062 18.891 1 78.5 92 ALA A CA 1
ATOM 715 C C . ALA A 1 92 ? 4.242 20.859 17.641 1 78.5 92 ALA A C 1
ATOM 717 O O . ALA A 1 92 ? 4.391 21.578 16.656 1 78.5 92 ALA A O 1
ATOM 718 N N . PHE A 1 93 ? 3.387 19.891 17.703 1 89.06 93 PHE A N 1
ATOM 719 C CA . PHE A 1 93 ? 2.508 19.609 16.578 1 89.06 93 PHE A CA 1
ATOM 720 C C . PHE A 1 93 ? 1.152 20.281 16.766 1 89.06 93 PHE A C 1
ATOM 722 O O . PHE A 1 93 ? 0.6 20.281 17.859 1 89.06 93 PHE A O 1
ATOM 729 N N . ASP A 1 94 ? 0.716 20.953 15.688 1 91.81 94 ASP A N 1
ATOM 730 C CA . ASP A 1 94 ? -0.701 21.312 15.727 1 91.81 94 ASP A CA 1
ATOM 731 C C . ASP A 1 94 ? -1.576 20.062 15.625 1 91.81 94 ASP A C 1
ATOM 733 O O . ASP A 1 94 ? -1.073 18.953 15.383 1 91.81 94 ASP A O 1
ATOM 737 N N . GLU A 1 95 ? -2.84 20.188 15.852 1 93.12 95 GLU A N 1
ATOM 738 C CA . GLU A 1 95 ? -3.754 19.062 15.961 1 93.12 95 GLU A CA 1
ATOM 739 C C . GLU A 1 95 ? -3.795 18.25 14.664 1 93.12 95 GLU A C 1
ATOM 741 O O . GLU A 1 95 ? -3.826 17.031 14.688 1 93.12 95 GLU A O 1
ATOM 746 N N . ARG A 1 96 ? -3.842 18.938 13.523 1 96.62 96 ARG A N 1
ATOM 747 C CA . ARG A 1 96 ? -3.889 18.266 12.234 1 96.62 96 ARG A CA 1
ATOM 748 C C . ARG A 1 96 ? -2.643 17.406 12.023 1 96.62 96 ARG A C 1
ATOM 750 O O . ARG A 1 96 ? -2.736 16.266 11.57 1 96.62 96 ARG A O 1
ATOM 757 N N . THR A 1 97 ? -1.461 17.953 12.391 1 96.69 97 THR A N 1
ATOM 758 C CA . THR A 1 97 ? -0.2 17.234 12.242 1 96.69 97 THR A CA 1
ATOM 759 C C . THR A 1 97 ? -0.172 16 13.148 1 96.69 97 THR A C 1
ATOM 761 O O . THR A 1 97 ? 0.232 14.922 12.727 1 96.69 97 THR A O 1
ATOM 764 N N . ARG A 1 98 ? -0.638 16.172 14.336 1 94.56 98 ARG A N 1
ATOM 765 C CA . ARG A 1 98 ? -0.673 15.062 15.281 1 94.56 98 ARG A CA 1
ATOM 766 C C . ARG A 1 98 ? -1.598 13.953 14.797 1 94.56 98 ARG A C 1
ATOM 768 O O . ARG A 1 98 ? -1.251 12.773 14.867 1 94.56 98 ARG A O 1
ATOM 775 N N . LEU A 1 99 ? -2.717 14.312 14.305 1 96.25 99 LEU A N 1
ATOM 776 C CA . LEU A 1 99 ? -3.693 13.344 13.82 1 96.25 99 LEU A CA 1
ATOM 777 C C . LEU A 1 99 ? -3.168 12.609 12.594 1 96.25 99 LEU A C 1
ATOM 779 O O . LEU A 1 99 ? -3.406 11.406 12.43 1 96.25 99 LEU A O 1
ATOM 783 N N . ALA A 1 100 ? -2.465 13.336 11.75 1 97.75 100 ALA A N 1
ATOM 784 C CA . ALA A 1 100 ? -1.889 12.703 10.562 1 97.75 100 ALA A CA 1
ATOM 785 C C . ALA A 1 100 ? -0.858 11.648 10.953 1 97.75 100 ALA A C 1
ATOM 787 O O . ALA A 1 100 ? -0.837 10.555 10.375 1 97.75 100 ALA A O 1
ATOM 788 N N . ALA A 1 101 ? -0.008 11.945 11.898 1 96.81 101 ALA A N 1
ATOM 789 C CA . ALA A 1 101 ? 0.982 10.984 12.375 1 96.81 101 ALA A CA 1
ATOM 790 C C . ALA A 1 101 ? 0.309 9.781 13.023 1 96.81 101 ALA A C 1
ATOM 792 O O . ALA A 1 101 ? 0.708 8.633 12.789 1 96.81 101 ALA A O 1
ATOM 793 N N . GLU A 1 102 ? -0.672 10.062 13.812 1 96.5 102 GLU A N 1
ATOM 794 C CA . GLU A 1 102 ? -1.408 8.977 14.461 1 96.5 102 GLU A CA 1
ATOM 795 C C . GLU A 1 102 ? -2.092 8.086 13.438 1 96.5 102 GLU A C 1
ATOM 797 O O . GLU A 1 102 ? -2.029 6.855 13.531 1 96.5 102 GLU A O 1
ATOM 802 N N . TYR A 1 103 ? -2.721 8.742 12.508 1 98.5 103 TYR A N 1
ATOM 803 C CA . TYR A 1 103 ? -3.402 7.984 11.461 1 98.5 103 TYR A CA 1
ATOM 804 C C . TYR A 1 103 ? -2.422 7.098 10.703 1 98.5 103 TYR A C 1
ATOM 806 O O . TYR A 1 103 ? -2.713 5.934 10.422 1 98.5 103 TYR A O 1
ATOM 814 N N . ALA A 1 104 ? -1.291 7.652 10.375 1 98.62 104 ALA A N 1
ATOM 815 C CA . ALA A 1 104 ? -0.262 6.891 9.672 1 98.62 104 ALA A CA 1
ATOM 816 C C . ALA A 1 104 ? 0.132 5.645 10.461 1 98.62 104 ALA A C 1
ATOM 818 O O . ALA A 1 104 ? 0.203 4.547 9.906 1 98.62 104 ALA A O 1
ATOM 819 N N . GLU A 1 105 ? 0.333 5.801 11.727 1 97.94 105 GLU A N 1
ATOM 820 C CA . GLU A 1 105 ? 0.748 4.691 12.578 1 97.94 105 GLU A CA 1
ATOM 821 C C . GLU A 1 105 ? -0.344 3.629 12.672 1 97.94 105 GLU A C 1
ATOM 823 O O . GLU A 1 105 ? -0.075 2.439 12.5 1 97.94 105 GLU A O 1
ATOM 828 N N . ARG A 1 106 ? -1.529 4.059 12.914 1 97.81 106 ARG A N 1
ATOM 829 C CA . ARG A 1 106 ? -2.625 3.107 13.078 1 97.81 106 ARG A CA 1
ATOM 830 C C . ARG A 1 106 ? -2.982 2.445 11.75 1 97.81 106 ARG A C 1
ATOM 832 O O . ARG A 1 106 ? -3.297 1.254 11.711 1 97.81 106 ARG A O 1
ATOM 839 N N . TYR A 1 107 ? -2.92 3.199 10.68 1 98.69 107 TYR A N 1
ATOM 840 C CA . TYR A 1 107 ? -3.154 2.637 9.352 1 98.69 107 TYR A CA 1
ATOM 841 C C . TYR A 1 107 ? -2.158 1.523 9.047 1 98.69 107 TYR A C 1
ATOM 843 O O . TYR A 1 107 ? -2.527 0.483 8.5 1 98.69 107 TYR A O 1
ATOM 851 N N . ALA A 1 108 ? -0.917 1.743 9.422 1 98.38 108 ALA A N 1
ATOM 852 C CA . ALA A 1 108 ? 0.145 0.799 9.078 1 98.38 108 ALA A CA 1
ATOM 853 C C . ALA A 1 108 ? 0.144 -0.395 10.031 1 98.38 108 ALA A C 1
ATOM 855 O O . ALA A 1 108 ? 0.336 -1.535 9.609 1 98.38 108 ALA A O 1
ATOM 856 N N . LEU A 1 109 ? -0.15 -0.189 11.336 1 97.56 109 LEU A N 1
ATOM 857 C CA . LEU A 1 109 ? 0.145 -1.217 12.328 1 97.56 109 LEU A CA 1
ATOM 858 C C . LEU A 1 109 ? -1.14 -1.76 12.945 1 97.56 109 LEU A C 1
ATOM 860 O O . LEU A 1 109 ? -1.146 -2.854 13.516 1 97.56 109 LEU A O 1
ATOM 864 N N . ASP A 1 110 ? -2.197 -0.975 12.891 1 97.69 110 ASP A N 1
ATOM 865 C CA . ASP A 1 110 ? -3.428 -1.317 13.594 1 97.69 110 ASP A CA 1
ATOM 866 C C . ASP A 1 110 ? -4.645 -0.707 12.898 1 97.69 110 ASP A C 1
ATOM 868 O O . ASP A 1 110 ? -5.43 0.008 13.531 1 97.69 110 ASP A O 1
ATOM 872 N N . HIS A 1 111 ? -4.805 -0.973 11.656 1 98.12 111 HIS A N 1
ATOM 873 C CA . HIS A 1 111 ? -5.887 -0.365 10.891 1 98.12 111 HIS A CA 1
ATOM 874 C C . HIS A 1 111 ? -7.25 -0.836 11.391 1 98.12 111 HIS A C 1
ATOM 876 O O . HIS A 1 111 ? -8.25 -0.124 11.25 1 98.12 111 HIS A O 1
ATOM 882 N N . HIS A 1 112 ? -7.383 -1.979 12.094 1 97.31 112 HIS A N 1
ATOM 883 C CA . HIS A 1 112 ? -8.641 -2.455 12.672 1 97.31 112 HIS A CA 1
ATOM 884 C C . HIS A 1 112 ? -9.016 -1.648 13.906 1 97.31 112 HIS A C 1
ATOM 886 O O . HIS A 1 112 ? -10.164 -1.695 14.352 1 97.31 112 HIS A O 1
ATOM 892 N N . GLY A 1 113 ? -8.039 -0.96 14.461 1 97.56 113 GLY A N 1
ATOM 893 C CA . GLY A 1 113 ? -8.25 -0.237 15.703 1 97.56 113 GLY A CA 1
ATOM 894 C C . GLY A 1 113 ? -8.703 1.195 15.492 1 97.56 113 GLY A C 1
ATOM 895 O O . GLY A 1 113 ? -8.852 1.956 16.453 1 97.56 113 GLY A O 1
ATOM 896 N N . LEU A 1 114 ? -8.891 1.637 14.25 1 98.06 114 LEU A N 1
ATOM 897 C CA . LEU A 1 114 ? -9.422 2.967 13.977 1 98.06 114 LEU A CA 1
ATOM 898 C C . LEU A 1 114 ? -10.898 3.047 14.352 1 98.06 114 LEU A C 1
ATOM 900 O O . LEU A 1 114 ? -11.773 2.801 13.516 1 98.06 114 LEU A O 1
ATOM 904 N N . ASP A 1 115 ? -11.133 3.463 15.508 1 96.75 115 ASP A N 1
ATOM 905 C CA . ASP A 1 115 ? -12.469 3.385 16.094 1 96.75 115 ASP A CA 1
ATOM 906 C C . ASP A 1 115 ? -13.219 4.703 15.93 1 96.75 115 ASP A C 1
ATOM 908 O O . ASP A 1 115 ? -12.703 5.648 15.328 1 96.75 115 ASP A O 1
ATOM 912 N N . GLU A 1 116 ? -14.359 4.766 16.547 1 96.69 116 GLU A N 1
ATOM 913 C CA . GLU A 1 116 ? -15.242 5.922 16.406 1 96.69 116 GLU A CA 1
ATOM 914 C C . GLU A 1 116 ? -14.594 7.176 17 1 96.69 116 GLU A C 1
ATOM 916 O O . GLU A 1 116 ? -14.727 8.266 16.438 1 96.69 116 GLU A O 1
ATOM 921 N N . GLU A 1 117 ? -13.961 6.996 18.047 1 97.69 117 GLU A N 1
ATOM 922 C CA . GLU A 1 117 ? -13.312 8.141 18.672 1 97.69 117 GLU A CA 1
ATOM 923 C C . GLU A 1 117 ? -12.266 8.758 17.766 1 97.69 117 GLU A C 1
ATOM 925 O O . GLU A 1 117 ? -12.18 9.984 17.641 1 97.69 117 GLU A O 1
ATOM 930 N N . PHE A 1 118 ? -11.5 7.984 17.141 1 97.75 118 PHE A N 1
ATOM 931 C CA . PHE A 1 118 ? -10.484 8.461 16.203 1 97.75 118 PHE A CA 1
ATOM 932 C C . PHE A 1 118 ? -11.125 9.227 15.062 1 97.75 118 PHE A C 1
ATOM 934 O O . PHE A 1 118 ? -10.688 10.328 14.719 1 97.75 118 PHE A O 1
ATOM 941 N N . TRP A 1 119 ? -12.18 8.664 14.531 1 98 119 TRP A N 1
ATOM 942 C CA . TRP A 1 119 ? -12.789 9.273 13.352 1 98 119 TRP A CA 1
ATOM 943 C C . TRP A 1 119 ? -13.523 10.562 13.711 1 98 119 TRP A C 1
ATOM 945 O O . TRP A 1 119 ? -13.57 11.5 12.922 1 98 119 TRP A O 1
ATOM 955 N N . GLU A 1 120 ? -14 10.578 14.914 1 98 120 GLU A N 1
ATOM 956 C CA . GLU A 1 120 ? -14.594 11.828 15.383 1 98 120 GLU A CA 1
ATOM 957 C C . GLU A 1 120 ? -13.562 12.953 15.43 1 98 120 GLU A C 1
ATOM 959 O O . GLU A 1 120 ? -13.828 14.07 15 1 98 120 GLU A O 1
ATOM 964 N N . ARG A 1 121 ? -12.391 12.672 15.914 1 97.75 121 ARG A N 1
ATOM 965 C CA . ARG A 1 121 ? -11.32 13.664 15.961 1 97.75 121 ARG A CA 1
ATOM 966 C C . ARG A 1 121 ? -10.852 14.023 14.555 1 97.75 121 ARG A C 1
ATOM 968 O O . ARG A 1 121 ? -10.625 15.203 14.258 1 97.75 121 ARG A O 1
ATOM 975 N N . MET A 1 122 ? -10.789 13.055 13.711 1 98.19 122 MET A N 1
ATOM 976 C CA . MET A 1 122 ? -10.359 13.289 12.336 1 98.19 122 MET A CA 1
ATOM 977 C C . MET A 1 122 ? -11.352 14.188 11.602 1 98.19 122 MET A C 1
ATOM 979 O O . MET A 1 122 ? -10.961 15.18 10.992 1 98.19 122 MET A O 1
ATOM 983 N N . THR A 1 123 ? -12.648 13.891 11.719 1 97.81 123 THR A N 1
ATOM 984 C CA . THR A 1 123 ? -13.664 14.602 10.945 1 97.81 123 THR A CA 1
ATOM 985 C C . THR A 1 123 ? -13.875 16 11.5 1 97.81 123 THR A C 1
ATOM 987 O O . THR A 1 123 ? -14.445 16.859 10.82 1 97.81 123 THR A O 1
ATOM 990 N N . ALA A 1 124 ? -13.438 16.188 12.703 1 98.12 124 ALA A N 1
ATOM 991 C CA . ALA A 1 124 ? -13.5 17.531 13.289 1 98.12 124 ALA A CA 1
ATOM 992 C C . ALA A 1 124 ? -12.43 18.438 12.703 1 98.12 124 ALA A C 1
ATOM 994 O O . ALA A 1 124 ? -12.547 19.672 12.758 1 98.12 124 ALA A O 1
ATOM 995 N N . ARG A 1 125 ? -11.352 17.859 12.047 1 98.12 125 ARG A N 1
ATOM 996 C CA . ARG A 1 125 ? -10.203 18.672 11.648 1 98.12 125 ARG A CA 1
ATOM 997 C C . ARG A 1 125 ? -9.938 18.547 10.148 1 98.12 125 ARG A C 1
ATOM 999 O O . ARG A 1 125 ? -9.25 19.391 9.57 1 98.12 125 ARG A O 1
ATOM 1006 N N . TYR A 1 126 ? -10.477 17.531 9.555 1 98.5 126 TYR A N 1
ATOM 1007 C CA . TYR A 1 126 ? -10.266 17.266 8.141 1 98.5 126 TYR A CA 1
ATOM 1008 C C . TYR A 1 126 ? -11.594 17.094 7.41 1 98.5 126 TYR A C 1
ATOM 1010 O O . TYR A 1 126 ? -12.531 16.484 7.941 1 98.5 126 TYR A O 1
ATOM 1018 N N . SER A 1 127 ? -11.625 17.656 6.195 1 98.31 127 SER A N 1
ATOM 1019 C CA . SER A 1 127 ? -12.758 17.312 5.34 1 98.31 127 SER A CA 1
ATOM 1020 C C . SER A 1 127 ? -12.711 15.859 4.895 1 98.31 127 SER A C 1
ATOM 1022 O O . SER A 1 127 ? -11.656 15.219 4.961 1 98.31 127 SER A O 1
ATOM 1024 N N . GLN A 1 128 ? -13.812 15.383 4.477 1 97.75 128 GLN A N 1
ATOM 1025 C CA . GLN A 1 128 ? -13.852 14 3.992 1 97.75 128 GLN A CA 1
ATOM 1026 C C . GLN A 1 128 ? -12.898 13.812 2.814 1 97.75 128 GLN A C 1
ATOM 1028 O O . GLN A 1 128 ? -12.234 12.773 2.711 1 97.75 128 GLN A O 1
ATOM 1033 N N . ALA A 1 129 ? -12.844 14.812 1.922 1 97.94 129 ALA A N 1
ATOM 1034 C CA . ALA A 1 129 ? -11.922 14.727 0.79 1 97.94 129 ALA A CA 1
ATOM 1035 C C . ALA A 1 129 ? -10.469 14.656 1.266 1 97.94 129 ALA A C 1
ATOM 1037 O O . ALA A 1 129 ? -9.672 13.898 0.717 1 97.94 129 ALA A O 1
ATOM 1038 N N . GLU A 1 130 ? -10.148 15.422 2.27 1 98.5 130 GLU A N 1
ATOM 1039 C CA . GLU A 1 130 ? -8.805 15.398 2.826 1 98.5 130 GLU A CA 1
ATOM 1040 C C . GLU A 1 130 ? -8.5 14.055 3.482 1 98.5 130 GLU A C 1
ATOM 1042 O O . GLU A 1 130 ? -7.375 13.562 3.41 1 98.5 130 GLU A O 1
ATOM 1047 N N . ILE A 1 131 ? -9.477 13.477 4.109 1 98.69 131 ILE A N 1
ATOM 1048 C CA . ILE A 1 131 ? -9.312 12.172 4.734 1 98.69 131 ILE A CA 1
ATOM 1049 C C . ILE A 1 131 ? -9.039 11.117 3.662 1 98.69 131 ILE A C 1
ATOM 1051 O O . ILE A 1 131 ? -8.125 10.305 3.803 1 98.69 131 ILE A O 1
ATOM 1055 N N . VAL A 1 132 ? -9.766 11.172 2.602 1 98.5 132 VAL A N 1
ATOM 1056 C CA . VAL A 1 132 ? -9.562 10.227 1.512 1 98.5 132 VAL A CA 1
ATOM 1057 C C . VAL A 1 132 ? -8.18 10.414 0.906 1 98.5 132 VAL A C 1
ATOM 1059 O O . VAL A 1 132 ? -7.445 9.445 0.693 1 98.5 132 VAL A O 1
ATOM 1062 N N . GLU A 1 133 ? -7.848 11.617 0.667 1 98.62 133 GLU A N 1
ATOM 1063 C CA . GLU A 1 133 ? -6.539 11.945 0.113 1 98.62 133 GLU A CA 1
ATOM 1064 C C . GLU A 1 133 ? -5.414 11.43 1.009 1 98.62 133 GLU A C 1
ATOM 1066 O O . GLU A 1 133 ? -4.477 10.789 0.531 1 98.62 133 GLU A O 1
ATOM 1071 N N . LEU A 1 134 ? -5.504 11.719 2.275 1 98.81 134 LEU A N 1
ATOM 1072 C CA . LEU A 1 134 ? -4.484 11.266 3.215 1 98.81 134 LEU A CA 1
ATOM 1073 C C . LEU A 1 134 ? -4.426 9.742 3.254 1 98.81 134 LEU A C 1
ATOM 1075 O O . LEU A 1 134 ? -3.338 9.156 3.256 1 98.81 134 LEU A O 1
ATOM 1079 N N . THR A 1 135 ? -5.57 9.117 3.232 1 98.75 135 THR A N 1
ATOM 1080 C CA . THR A 1 135 ? -5.609 7.66 3.268 1 98.75 135 THR A CA 1
ATOM 1081 C C . THR A 1 135 ? -4.93 7.07 2.033 1 98.75 135 THR A C 1
ATOM 1083 O O . THR A 1 135 ? -4.152 6.117 2.141 1 98.75 135 THR A O 1
ATOM 1086 N N . MET A 1 136 ? -5.195 7.66 0.885 1 98.62 136 MET A N 1
ATOM 1087 C CA . MET A 1 136 ? -4.547 7.203 -0.341 1 98.62 136 MET A CA 1
ATOM 1088 C C . MET A 1 136 ? -3.039 7.426 -0.274 1 98.62 136 MET A C 1
ATOM 1090 O O . MET A 1 136 ? -2.262 6.578 -0.71 1 98.62 136 MET A O 1
ATOM 1094 N N . SER A 1 137 ? -2.658 8.523 0.265 1 98.81 137 SER A N 1
ATOM 1095 C CA . SER A 1 137 ? -1.236 8.812 0.418 1 98.81 137 SER A CA 1
ATOM 1096 C C . SER A 1 137 ? -0.562 7.816 1.353 1 98.81 137 SER A C 1
ATOM 1098 O O . SER A 1 137 ? 0.521 7.309 1.052 1 98.81 137 SER A O 1
ATOM 1100 N N . LEU A 1 138 ? -1.222 7.52 2.473 1 98.88 138 LEU A N 1
ATOM 1101 C CA . LEU A 1 138 ? -0.703 6.52 3.402 1 98.88 138 LEU A CA 1
ATOM 1102 C C . LEU A 1 138 ? -0.5 5.18 2.705 1 98.88 138 LEU A C 1
ATOM 1104 O O . LEU A 1 138 ? 0.542 4.543 2.869 1 98.88 138 LEU A O 1
ATOM 1108 N N . GLY A 1 139 ? -1.509 4.805 1.937 1 98.81 139 GLY A N 1
ATOM 1109 C CA . GLY A 1 139 ? -1.393 3.564 1.188 1 98.81 139 GLY A CA 1
ATOM 1110 C C . GLY A 1 139 ? -0.221 3.555 0.224 1 98.81 139 GLY A C 1
ATOM 1111 O O . GLY A 1 139 ? 0.489 2.555 0.111 1 98.81 139 GLY A O 1
ATOM 1112 N N . SER A 1 140 ? -0.054 4.621 -0.458 1 98.81 140 SER A N 1
ATOM 1113 C CA . SER A 1 140 ? 1.051 4.75 -1.402 1 98.81 140 SER A CA 1
ATOM 1114 C C . SER A 1 140 ? 2.396 4.602 -0.702 1 98.81 140 SER A C 1
ATOM 1116 O O . SER A 1 140 ? 3.223 3.777 -1.101 1 98.81 140 SER A O 1
ATOM 1118 N N . TRP A 1 141 ? 2.598 5.348 0.336 1 98.81 141 TRP A N 1
ATOM 1119 C CA . TRP A 1 141 ? 3.875 5.348 1.042 1 98.81 141 TRP A CA 1
ATOM 1120 C C . TRP A 1 141 ? 4.137 3.996 1.695 1 98.81 141 TRP A C 1
ATOM 1122 O O . TRP A 1 141 ? 5.273 3.521 1.722 1 98.81 141 TRP A O 1
ATOM 1132 N N . LEU A 1 142 ? 3.096 3.396 2.221 1 98.81 142 LEU A N 1
ATOM 1133 C CA . LEU A 1 142 ? 3.234 2.074 2.822 1 98.81 142 LEU A CA 1
ATOM 1134 C C . LEU A 1 142 ? 3.67 1.049 1.781 1 98.81 142 LEU A C 1
ATOM 1136 O O . LEU A 1 142 ? 4.652 0.331 1.983 1 98.81 142 LEU A O 1
ATOM 1140 N N . ALA A 1 143 ? 2.967 1.033 0.698 1 98.56 143 ALA A N 1
ATOM 1141 C CA . ALA A 1 143 ? 3.201 0.028 -0.336 1 98.56 143 ALA A CA 1
ATOM 1142 C C . ALA A 1 143 ? 4.582 0.197 -0.963 1 98.56 143 ALA A C 1
ATOM 1144 O O . ALA A 1 143 ? 5.352 -0.762 -1.052 1 98.56 143 ALA A O 1
ATOM 1145 N N . PHE A 1 144 ? 4.934 1.344 -1.346 1 98 144 PHE A N 1
ATOM 1146 C CA . PHE A 1 144 ? 6.145 1.54 -2.133 1 98 144 PHE A CA 1
ATOM 1147 C C . PHE A 1 144 ? 7.371 1.585 -1.232 1 98 144 PHE A C 1
ATOM 1149 O O . PHE A 1 144 ? 8.445 1.118 -1.616 1 98 144 PHE A O 1
ATOM 1156 N N . GLY A 1 145 ? 7.219 2.201 -0.048 1 97.94 145 GLY A N 1
ATOM 1157 C CA . GLY A 1 145 ? 8.312 2.113 0.907 1 97.94 145 GLY A CA 1
ATOM 1158 C C . GLY A 1 145 ? 8.656 0.686 1.29 1 97.94 145 GLY A C 1
ATOM 1159 O O . GLY A 1 145 ? 9.836 0.337 1.415 1 97.94 145 GLY A O 1
ATOM 1160 N N . ARG A 1 146 ? 7.656 -0.058 1.502 1 98.38 146 ARG A N 1
ATOM 1161 C CA . ARG A 1 146 ? 7.863 -1.456 1.864 1 98.38 146 ARG A CA 1
ATOM 1162 C C . ARG A 1 146 ? 8.484 -2.236 0.708 1 98.38 146 ARG A C 1
ATOM 1164 O O . ARG A 1 146 ? 9.344 -3.09 0.918 1 98.38 146 ARG A O 1
ATOM 1171 N N . LEU A 1 147 ? 8.023 -2.004 -0.49 1 97.94 147 LEU A N 1
ATOM 1172 C CA . LEU A 1 147 ? 8.617 -2.635 -1.665 1 97.94 147 LEU A CA 1
ATOM 1173 C C . LEU A 1 147 ? 10.109 -2.338 -1.747 1 97.94 147 LEU A C 1
ATOM 1175 O O . LEU A 1 147 ? 10.922 -3.25 -1.912 1 97.94 147 LEU A O 1
ATOM 1179 N N . ASN A 1 148 ? 10.438 -1.06 -1.61 1 97 148 ASN A N 1
ATOM 1180 C CA . ASN A 1 148 ? 11.844 -0.674 -1.689 1 97 148 ASN A CA 1
ATOM 1181 C C . ASN A 1 148 ? 12.664 -1.321 -0.58 1 97 148 ASN A C 1
ATOM 1183 O O . ASN A 1 148 ? 13.797 -1.744 -0.808 1 97 148 ASN A O 1
ATOM 1187 N N . ARG A 1 149 ? 12.094 -1.416 0.55 1 97.19 149 ARG A N 1
ATOM 1188 C CA . ARG A 1 149 ? 12.789 -1.993 1.696 1 97.19 149 ARG A CA 1
ATOM 1189 C C . ARG A 1 149 ? 13.023 -3.486 1.498 1 97.19 149 ARG A C 1
ATOM 1191 O O . ARG A 1 149 ? 14.148 -3.969 1.657 1 97.19 149 ARG A O 1
ATOM 1198 N N . VAL A 1 150 ? 12.008 -4.234 1.145 1 97.62 150 VAL A N 1
ATOM 1199 C CA . VAL A 1 1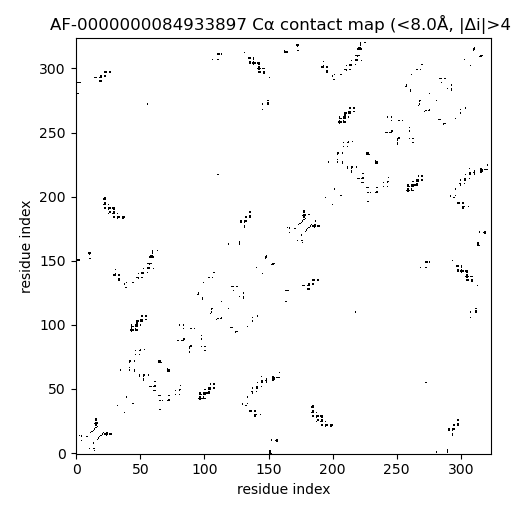50 ? 12.109 -5.691 1.153 1 97.62 150 VAL A CA 1
ATOM 1200 C C . VAL A 1 150 ? 12.961 -6.152 -0.029 1 97.62 150 VAL A C 1
ATOM 1202 O O . VAL A 1 150 ? 13.625 -7.188 0.046 1 97.62 150 VAL A O 1
ATOM 1205 N N . LEU A 1 151 ? 13 -5.371 -1.121 1 96.94 151 LEU A N 1
ATOM 1206 C CA . LEU A 1 151 ? 13.797 -5.762 -2.281 1 96.94 151 LEU A CA 1
ATOM 1207 C C . LEU A 1 151 ? 15.211 -5.203 -2.18 1 96.94 151 LEU A C 1
ATOM 1209 O O . LEU A 1 151 ? 16.047 -5.461 -3.047 1 96.94 151 LEU A O 1
ATOM 1213 N N . GLY A 1 152 ? 15.469 -4.375 -1.13 1 94.56 152 GLY A N 1
ATOM 1214 C CA . GLY A 1 152 ? 16.797 -3.822 -0.891 1 94.56 152 GLY A CA 1
ATOM 1215 C C . GLY A 1 152 ? 17.125 -2.654 -1.801 1 94.56 152 GLY A C 1
ATOM 1216 O O . GLY A 1 152 ? 18.297 -2.316 -1.983 1 94.56 152 GLY A O 1
ATOM 1217 N N . LEU A 1 153 ? 16.141 -2.068 -2.395 1 93.75 153 LEU A N 1
ATOM 1218 C CA . LEU A 1 153 ? 16.344 -0.954 -3.314 1 93.75 153 LEU A CA 1
ATOM 1219 C C . LEU A 1 153 ? 16.766 0.304 -2.561 1 93.75 153 LEU A C 1
ATOM 1221 O O . LEU A 1 153 ? 17.516 1.126 -3.086 1 93.75 153 LEU A O 1
ATOM 1225 N N . ASP A 1 154 ? 16.219 0.42 -1.357 1 91.06 154 ASP A N 1
ATOM 1226 C CA . ASP A 1 154 ? 16.469 1.617 -0.562 1 91.06 154 ASP A CA 1
ATOM 1227 C C . ASP A 1 154 ? 17.953 1.739 -0.216 1 91.06 154 ASP A C 1
ATOM 1229 O O . ASP A 1 154 ? 18.438 2.836 0.071 1 91.06 154 ASP A O 1
ATOM 1233 N N . GLU A 1 155 ? 18.656 0.679 -0.303 1 89.5 155 GLU A N 1
ATOM 1234 C CA . GLU A 1 155 ? 20.078 0.682 0.055 1 89.5 155 GLU A CA 1
ATOM 1235 C C . GLU A 1 155 ? 20.938 1.128 -1.12 1 89.5 155 GLU A C 1
ATOM 1237 O O . GLU A 1 155 ? 22.109 1.496 -0.938 1 89.5 155 GLU A O 1
ATOM 1242 N N . VAL A 1 156 ? 20.375 1.074 -2.273 1 86.94 156 VAL A N 1
ATOM 1243 C CA . VAL A 1 156 ? 21.219 1.345 -3.432 1 86.94 156 VAL A CA 1
ATOM 1244 C C . VAL A 1 156 ? 20.75 2.611 -4.137 1 86.94 156 VAL A C 1
ATOM 1246 O O . VAL A 1 156 ? 21.422 3.125 -5.031 1 86.94 156 VAL A O 1
ATOM 1249 N N . CYS A 1 157 ? 19.594 2.99 -3.756 1 80.38 157 CYS A N 1
ATOM 1250 C CA . CYS A 1 157 ? 19.078 4.223 -4.34 1 80.38 157 CYS A CA 1
ATOM 1251 C C . CYS A 1 157 ? 19.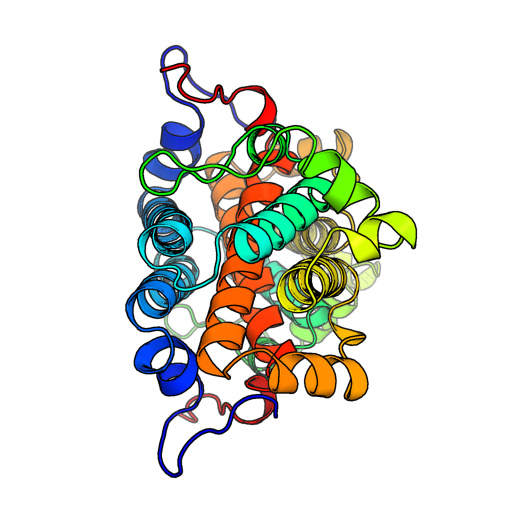641 5.445 -3.629 1 80.38 157 CYS A C 1
ATOM 1253 O O . CYS A 1 157 ? 19.734 5.469 -2.4 1 80.38 157 CYS A O 1
ATOM 1255 N N . VAL A 1 158 ? 20.203 6.355 -4.441 1 70.06 158 VAL A N 1
ATOM 1256 C CA . VAL A 1 158 ? 20.75 7.602 -3.908 1 70.06 158 VAL A CA 1
ATOM 1257 C C . VAL A 1 158 ? 19.844 8.766 -4.289 1 70.06 158 VAL A C 1
ATOM 1259 O O . VAL A 1 158 ? 19.344 8.836 -5.414 1 70.06 158 VAL A O 1
ATOM 1262 N N . LEU A 1 159 ? 19.391 9.602 -3.293 1 69.31 159 LEU A N 1
ATOM 1263 C CA . LEU A 1 159 ? 18.656 10.828 -3.605 1 69.31 159 LEU A CA 1
ATOM 1264 C C . LEU A 1 159 ? 19.5 11.742 -4.48 1 69.31 159 LEU A C 1
ATOM 1266 O O . LEU A 1 159 ? 20.719 11.836 -4.305 1 69.31 159 LEU A O 1
ATOM 1270 N N . PRO A 1 160 ? 18.75 12.234 -5.594 1 53.78 160 PRO A N 1
ATOM 1271 C CA . PRO A 1 160 ? 19.562 13.164 -6.383 1 53.78 160 PRO A CA 1
ATOM 1272 C C . PRO A 1 160 ? 20.125 14.312 -5.547 1 53.78 160 PRO A C 1
ATOM 1274 O O . PRO A 1 160 ? 19.453 14.82 -4.652 1 53.78 160 PRO A O 1
ATOM 1277 N N . THR A 1 161 ? 21.516 14.367 -5.188 1 48.72 161 THR A N 1
ATOM 1278 C CA . THR A 1 161 ? 22.219 15.484 -4.566 1 48.72 161 THR A CA 1
ATOM 1279 C C . THR A 1 161 ? 22.031 16.766 -5.379 1 48.72 161 THR A C 1
ATOM 1281 O O . THR A 1 161 ? 23 17.312 -5.898 1 48.72 161 THR A O 1
ATOM 1284 N N . HIS A 1 162 ? 20.922 17.172 -5.984 1 35.69 162 HIS A N 1
ATOM 1285 C CA . HIS A 1 162 ? 21.234 18.516 -6.434 1 35.69 162 HIS A CA 1
ATOM 1286 C C . HIS A 1 162 ? 21.328 19.484 -5.258 1 35.69 162 HIS A C 1
ATOM 1288 O O . HIS A 1 162 ? 20.672 19.297 -4.234 1 35.69 162 HIS A O 1
ATOM 1294 N N . MET B 1 1 ? -19.891 4.551 8.352 1 74.25 1 MET B N 1
ATOM 1295 C CA . MET B 1 1 ? -19.109 5.027 7.211 1 74.25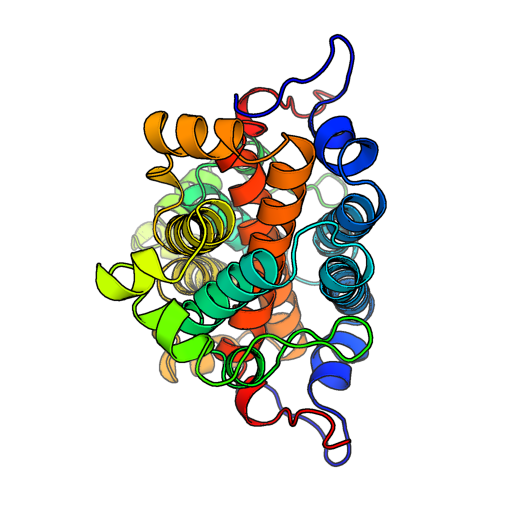 1 MET B CA 1
ATOM 1296 C C . MET B 1 1 ? -18.531 6.41 7.484 1 74.25 1 MET B C 1
ATOM 1298 O O . MET B 1 1 ? -19.156 7.227 8.164 1 74.25 1 MET B O 1
ATOM 1302 N N . ILE B 1 2 ? -17.375 6.508 7.027 1 85.81 2 ILE B N 1
ATOM 1303 C CA . ILE B 1 2 ? -16.641 7.734 7.309 1 85.81 2 ILE B CA 1
ATOM 1304 C C . ILE B 1 2 ? -16.891 8.758 6.203 1 85.81 2 ILE B C 1
ATOM 1306 O O . ILE B 1 2 ? -16.781 9.969 6.426 1 85.81 2 ILE B O 1
ATOM 1310 N N . ILE B 1 3 ? -17.312 8.227 5.09 1 93.81 3 ILE B N 1
ATOM 1311 C CA . ILE B 1 3 ? -17.531 9.07 3.914 1 93.81 3 ILE B CA 1
ATOM 1312 C C . ILE B 1 3 ? -19.016 9.109 3.561 1 93.81 3 ILE B C 1
ATOM 1314 O O . ILE B 1 3 ? -19.656 8.062 3.482 1 93.81 3 ILE B O 1
ATOM 1318 N N . ASP B 1 4 ? -19.531 10.273 3.379 1 93.56 4 ASP B N 1
ATOM 1319 C CA . ASP B 1 4 ? -20.906 10.438 2.914 1 93.56 4 ASP B CA 1
ATOM 1320 C C . ASP B 1 4 ? -20.984 10.305 1.395 1 93.56 4 ASP B C 1
ATOM 1322 O O . ASP B 1 4 ? -20.5 11.18 0.665 1 93.56 4 ASP B O 1
ATOM 1326 N N . ILE B 1 5 ? -21.625 9.32 1.001 1 93.06 5 ILE B N 1
ATOM 1327 C CA . ILE B 1 5 ? -21.781 9.078 -0.428 1 93.06 5 ILE B CA 1
ATOM 1328 C C . ILE B 1 5 ? -23.172 9.523 -0.877 1 93.06 5 ILE B C 1
ATOM 1330 O O . ILE B 1 5 ? -24.188 9.016 -0.386 1 93.06 5 ILE B O 1
ATOM 1334 N N . PRO B 1 6 ? -23.219 10.398 -1.781 1 93.44 6 PRO B N 1
ATOM 1335 C CA . PRO B 1 6 ? -24.531 10.859 -2.26 1 93.44 6 PRO B CA 1
ATOM 1336 C C . PRO B 1 6 ? -25.359 9.727 -2.846 1 93.44 6 PRO B C 1
ATOM 1338 O O . PRO B 1 6 ? -24.828 8.781 -3.426 1 93.44 6 PRO B O 1
ATOM 1341 N N . GLU B 1 7 ? -26.625 9.922 -2.75 1 91.38 7 GLU B N 1
ATOM 1342 C CA . GLU B 1 7 ? -27.562 8.93 -3.283 1 91.38 7 GLU B CA 1
ATOM 1343 C C . GLU B 1 7 ? -27.359 8.734 -4.785 1 91.38 7 GLU B C 1
ATOM 1345 O O . GLU B 1 7 ? -27.172 9.703 -5.523 1 91.38 7 GLU B O 1
ATOM 1350 N N . GLY B 1 8 ? -27.344 7.504 -5.219 1 89.62 8 GLY B N 1
ATOM 1351 C CA . GLY B 1 8 ? -27.25 7.195 -6.637 1 89.62 8 GLY B CA 1
ATOM 1352 C C . GLY B 1 8 ? -25.828 7.09 -7.137 1 89.62 8 GLY B C 1
ATOM 1353 O O . GLY B 1 8 ? -25.578 6.645 -8.258 1 89.62 8 GLY B O 1
ATOM 1354 N N . GLN B 1 9 ? -24.891 7.48 -6.281 1 91.81 9 GLN B N 1
ATOM 1355 C CA . GLN B 1 9 ? -23.484 7.414 -6.711 1 91.81 9 GLN B CA 1
ATOM 1356 C C . GLN B 1 9 ? -22.891 6.043 -6.414 1 91.81 9 GLN B C 1
ATOM 1358 O O . GLN B 1 9 ? -23.188 5.438 -5.379 1 91.81 9 GLN B O 1
ATOM 1363 N N . GLU B 1 10 ? -22.062 5.582 -7.367 1 92.88 10 GLU B N 1
ATOM 1364 C CA . GLU B 1 10 ? -21.25 4.391 -7.109 1 92.88 10 GLU B CA 1
ATOM 1365 C C . GLU B 1 10 ? -20.109 4.695 -6.141 1 92.88 10 GLU B C 1
ATOM 1367 O O . GLU B 1 10 ? -19.297 5.582 -6.391 1 92.88 10 GLU B O 1
ATOM 1372 N N . PRO B 1 11 ? -20.016 4.035 -5.074 1 93.94 11 PRO B N 1
ATOM 1373 C CA . PRO B 1 11 ? -19.156 4.434 -3.949 1 93.94 11 PRO B CA 1
ATOM 1374 C C . PRO B 1 11 ? -17.688 4.547 -4.332 1 93.94 11 PRO B C 1
ATOM 1376 O O . PRO B 1 11 ? -17.047 5.566 -4.055 1 93.94 11 PRO B O 1
ATOM 1379 N N . ILE B 1 12 ? -17.156 3.545 -4.934 1 92.5 12 ILE B N 1
ATOM 1380 C CA . ILE B 1 12 ? -15.734 3.549 -5.258 1 92.5 12 ILE B CA 1
ATOM 1381 C C . ILE B 1 12 ? -15.438 4.664 -6.262 1 92.5 12 ILE B C 1
ATOM 1383 O O . ILE B 1 12 ? -14.5 5.434 -6.078 1 92.5 12 ILE B O 1
ATOM 1387 N N . GLY B 1 13 ? -16.25 4.707 -7.332 1 93.12 13 GLY B N 1
ATOM 1388 C CA . GLY B 1 13 ? -16.078 5.766 -8.312 1 93.12 13 GLY B CA 1
ATOM 1389 C C . GLY B 1 13 ? -16.156 7.156 -7.707 1 93.12 13 GLY B C 1
ATOM 1390 O O . GLY B 1 13 ? -15.406 8.055 -8.086 1 93.12 13 GLY B O 1
ATOM 1391 N N . TYR B 1 14 ? -17.078 7.348 -6.746 1 96.19 14 TYR B N 1
ATOM 1392 C CA . TYR B 1 14 ? -17.25 8.648 -6.113 1 96.19 14 TYR B CA 1
ATOM 1393 C C . TYR B 1 14 ? -16.062 8.984 -5.219 1 96.19 14 TYR B C 1
ATOM 1395 O O . TYR B 1 14 ? -15.484 10.07 -5.324 1 96.19 14 TYR B O 1
ATOM 1403 N N . VAL B 1 15 ? -15.648 8.047 -4.344 1 96.06 15 VAL B N 1
ATOM 1404 C CA . VAL B 1 15 ? -14.625 8.305 -3.334 1 96.06 15 VAL B CA 1
ATOM 1405 C C . VAL B 1 15 ? -13.266 8.438 -4.004 1 96.06 15 VAL B C 1
ATOM 1407 O O . VAL B 1 15 ? -12.516 9.375 -3.721 1 96.06 15 VAL B O 1
ATOM 1410 N N . TRP B 1 16 ? -12.977 7.574 -4.953 1 95.62 16 TRP B N 1
ATOM 1411 C CA . TRP B 1 16 ? -11.68 7.594 -5.613 1 95.62 16 TRP B CA 1
ATOM 1412 C C . TRP B 1 16 ? -11.633 8.656 -6.707 1 95.62 16 TRP B C 1
ATOM 1414 O O . TRP B 1 16 ? -10.602 9.289 -6.926 1 95.62 16 TRP B O 1
ATOM 1424 N N . GLY B 1 17 ? -12.648 8.828 -7.395 1 94.5 17 GLY B N 1
ATOM 1425 C CA . GLY B 1 17 ? -12.68 9.68 -8.578 1 94.5 17 GLY B CA 1
ATOM 1426 C C . GLY B 1 17 ? -13.117 11.102 -8.281 1 94.5 17 GLY B C 1
ATOM 1427 O O . GLY B 1 17 ? -12.352 12.039 -8.484 1 94.5 17 GLY B O 1
ATOM 1428 N N . ASP B 1 18 ? -14.25 11.305 -7.684 1 95.81 18 ASP B N 1
ATOM 1429 C CA . ASP B 1 18 ? -14.836 12.625 -7.512 1 95.81 18 ASP B CA 1
ATOM 1430 C C . ASP B 1 18 ? -14.188 13.375 -6.352 1 95.81 18 ASP B C 1
ATOM 1432 O O . ASP B 1 18 ? -13.945 14.578 -6.438 1 95.81 18 ASP B O 1
ATOM 1436 N N . MET B 1 19 ? -13.906 12.727 -5.266 1 96.88 19 MET B N 1
ATOM 1437 C CA . MET B 1 19 ? -13.43 13.406 -4.066 1 96.88 19 MET B CA 1
ATOM 1438 C C . MET B 1 19 ? -11.961 13.805 -4.211 1 96.88 19 MET B C 1
ATOM 1440 O O . MET B 1 19 ? -11.539 14.844 -3.703 1 96.88 19 MET B O 1
ATOM 1444 N N . VAL B 1 20 ? -11.203 12.922 -4.895 1 97.5 20 VAL B N 1
ATOM 1445 C CA . VAL B 1 20 ? -9.773 13.164 -5.055 1 97.5 20 VAL B CA 1
ATOM 1446 C C . VAL B 1 20 ? -9.344 12.82 -6.48 1 97.5 20 VAL B C 1
ATOM 1448 O O . VAL B 1 20 ? -8.5 11.953 -6.688 1 97.5 20 VAL B O 1
ATOM 1451 N N . PRO B 1 21 ? -9.805 13.5 -7.473 1 96.19 21 PRO B N 1
ATOM 1452 C CA . PRO B 1 21 ? -9.781 13.086 -8.875 1 96.19 21 PRO B CA 1
ATOM 1453 C C . PRO B 1 21 ? -8.375 12.789 -9.383 1 96.19 21 PRO B C 1
ATOM 1455 O O . PRO B 1 21 ? -8.148 11.766 -10.031 1 96.19 21 PRO B O 1
ATOM 1458 N N . GLU B 1 22 ? -7.336 13.625 -9.211 1 97.12 22 GLU B N 1
ATOM 1459 C CA . GLU B 1 22 ? -6.012 13.375 -9.781 1 97.12 22 GLU B CA 1
ATOM 1460 C C . GLU B 1 22 ? -5.316 12.219 -9.078 1 97.12 22 GLU B C 1
ATOM 1462 O O . GLU B 1 22 ? -4.824 11.297 -9.734 1 97.12 22 GLU B O 1
ATOM 1467 N N . ILE B 1 23 ? -5.332 12.219 -7.777 1 98.31 23 ILE B N 1
ATOM 1468 C CA . ILE B 1 23 ? -4.688 11.164 -7 1 98.31 23 ILE B CA 1
ATOM 1469 C C . ILE B 1 23 ? -5.473 9.859 -7.148 1 98.31 23 ILE B C 1
ATOM 1471 O O . ILE B 1 23 ? -4.887 8.797 -7.379 1 98.31 23 ILE B O 1
ATOM 1475 N N . GLY B 1 24 ? -6.766 9.945 -7.078 1 98.19 24 GLY B N 1
ATOM 1476 C CA . GLY B 1 24 ? -7.621 8.766 -7.156 1 98.19 24 GLY B CA 1
ATOM 1477 C C . GLY B 1 24 ? -7.555 8.078 -8.508 1 98.19 24 GLY B C 1
ATOM 1478 O O . GLY B 1 24 ? -7.609 6.844 -8.578 1 98.19 24 GLY B O 1
ATOM 1479 N N . THR B 1 25 ? -7.457 8.875 -9.578 1 97.88 25 THR B N 1
ATOM 1480 C CA . THR B 1 25 ? -7.34 8.297 -10.914 1 97.88 25 THR B CA 1
ATOM 1481 C C . THR B 1 25 ? -6.035 7.516 -11.047 1 97.88 25 THR B C 1
ATOM 1483 O O . THR B 1 25 ? -6.023 6.406 -11.586 1 97.88 25 THR B O 1
ATOM 1486 N N . ALA B 1 26 ? -4.949 8.062 -10.602 1 98.5 26 ALA B N 1
ATOM 1487 C CA . ALA B 1 26 ? -3.668 7.367 -10.633 1 98.5 26 ALA B CA 1
ATOM 1488 C C . ALA B 1 26 ? -3.713 6.09 -9.797 1 98.5 26 ALA B C 1
ATOM 1490 O O . ALA B 1 26 ? -3.191 5.051 -10.211 1 98.5 26 ALA B O 1
ATOM 1491 N N . ALA B 1 27 ? -4.355 6.164 -8.641 1 98.5 27 ALA B N 1
ATOM 1492 C CA . ALA B 1 27 ? -4.52 5 -7.77 1 98.5 27 ALA B CA 1
ATOM 1493 C C . ALA B 1 27 ? -5.332 3.908 -8.461 1 98.5 27 ALA B C 1
ATOM 1495 O O . ALA B 1 27 ? -4.949 2.736 -8.438 1 98.5 27 ALA B O 1
ATOM 1496 N N . ALA B 1 28 ? -6.426 4.336 -9.07 1 97.94 28 ALA B N 1
ATOM 1497 C CA . ALA B 1 28 ? -7.285 3.383 -9.766 1 97.94 28 ALA B CA 1
ATOM 1498 C C . ALA B 1 28 ? -6.531 2.701 -10.906 1 97.94 28 ALA B C 1
ATOM 1500 O O . ALA B 1 28 ? -6.668 1.493 -11.117 1 97.94 28 ALA B O 1
ATOM 1501 N N . ASN B 1 29 ? -5.773 3.48 -11.633 1 98.25 29 ASN B N 1
ATOM 1502 C CA . ASN B 1 29 ? -4.996 2.918 -12.734 1 98.25 29 ASN B CA 1
ATOM 1503 C C . ASN B 1 29 ? -3.99 1.882 -12.234 1 98.25 29 ASN B C 1
ATOM 1505 O O . ASN B 1 29 ? -3.789 0.849 -12.875 1 98.25 29 ASN B O 1
ATOM 1509 N N . PHE B 1 30 ? -3.363 2.16 -11.18 1 98.75 30 PHE B N 1
ATOM 1510 C CA . PHE B 1 30 ? -2.432 1.194 -10.609 1 98.75 30 PHE B CA 1
ATOM 1511 C C . PHE B 1 30 ? -3.166 -0.064 -10.164 1 98.75 30 PHE B C 1
ATOM 1513 O O . PHE B 1 30 ? -2.738 -1.18 -10.469 1 98.75 30 PHE B O 1
ATOM 1520 N N . SER B 1 31 ? -4.27 0.069 -9.453 1 97.75 31 SER B N 1
ATOM 1521 C CA . SER B 1 31 ? -5.07 -1.06 -8.992 1 97.75 31 SER B CA 1
ATOM 1522 C C . SER B 1 31 ? -5.465 -1.968 -10.156 1 97.75 31 SER B C 1
ATOM 1524 O O . SER B 1 31 ? -5.363 -3.193 -10.055 1 97.75 31 SER B O 1
ATOM 1526 N N . LEU B 1 32 ? -5.844 -1.359 -11.242 1 97.19 32 LEU B N 1
ATOM 1527 C CA . LEU B 1 32 ? -6.301 -2.115 -12.406 1 97.19 32 LEU B CA 1
ATOM 1528 C C . LEU B 1 32 ? -5.125 -2.752 -13.133 1 97.19 32 LEU B C 1
ATOM 1530 O O . LEU B 1 32 ? -5.254 -3.844 -13.695 1 97.19 32 LEU B O 1
ATOM 1534 N N . SER B 1 33 ? -4.004 -2.094 -13.156 1 98.31 33 SER B N 1
ATOM 1535 C CA . SER B 1 33 ? -2.854 -2.545 -13.938 1 98.31 33 SER B CA 1
ATOM 1536 C C . SER B 1 33 ? -2.346 -3.895 -13.438 1 98.31 33 SER B C 1
ATOM 1538 O O . SER B 1 33 ? -1.874 -4.715 -14.227 1 98.31 33 SER B O 1
ATOM 1540 N N . VAL B 1 34 ? -2.426 -4.148 -12.156 1 97.81 34 VAL B N 1
ATOM 1541 C CA . VAL B 1 34 ? -1.948 -5.395 -11.578 1 97.81 34 VAL B CA 1
ATOM 1542 C C . VAL B 1 34 ? -2.729 -6.57 -12.156 1 97.81 34 VAL B C 1
ATOM 1544 O O . VAL B 1 34 ? -2.152 -7.621 -12.453 1 97.81 34 VAL B O 1
ATOM 1547 N N . TYR B 1 35 ? -3.977 -6.418 -12.383 1 97 35 TYR B N 1
ATOM 1548 C CA . TYR B 1 35 ? -4.824 -7.473 -12.922 1 97 35 TYR B CA 1
ATOM 1549 C C . TYR B 1 35 ? -4.668 -7.574 -14.438 1 97 35 TYR B C 1
ATOM 1551 O O . TYR B 1 35 ? -4.645 -8.672 -14.992 1 97 35 TYR B O 1
ATOM 1559 N N . ALA B 1 36 ? -4.52 -6.5 -15.07 1 97.25 36 ALA B N 1
ATOM 1560 C CA . ALA B 1 36 ? -4.496 -6.438 -16.531 1 97.25 36 ALA B CA 1
ATOM 1561 C C . ALA B 1 36 ? -3.184 -6.988 -17.078 1 97.25 36 ALA B C 1
ATOM 1563 O O . ALA B 1 36 ? -3.152 -7.547 -18.172 1 97.25 36 ALA B O 1
ATOM 1564 N N . HIS B 1 37 ? -2.121 -6.883 -16.297 1 97.62 37 HIS B N 1
ATOM 1565 C CA . HIS B 1 37 ? -0.82 -7.125 -16.906 1 97.62 37 HIS B CA 1
ATOM 1566 C C . HIS B 1 37 ? -0.043 -8.195 -16.156 1 97.62 37 HIS B C 1
ATOM 1568 O O . HIS B 1 37 ? 1.111 -8.477 -16.484 1 97.62 37 HIS B O 1
ATOM 1574 N N . THR B 1 38 ? -0.663 -8.758 -15.109 1 97.38 38 THR B N 1
ATOM 1575 C CA . THR B 1 38 ? 0.042 -9.789 -14.359 1 97.38 38 THR B CA 1
ATOM 1576 C C . THR B 1 38 ? 0.464 -10.93 -15.266 1 97.38 38 THR B C 1
ATOM 1578 O O . THR B 1 38 ? -0.27 -11.305 -16.188 1 97.38 38 THR B O 1
ATOM 1581 N N . THR B 1 39 ? 1.644 -11.477 -15.008 1 97.44 39 THR B N 1
ATOM 1582 C CA . THR B 1 39 ? 2.16 -12.648 -15.711 1 97.44 39 THR B CA 1
ATOM 1583 C C . THR B 1 39 ? 2.178 -13.867 -14.789 1 97.44 39 THR B C 1
ATOM 1585 O O . THR B 1 39 ? 2.584 -14.953 -15.211 1 97.44 39 THR B O 1
ATOM 1588 N N . LEU B 1 40 ? 1.739 -13.703 -13.57 1 98 40 LEU B N 1
ATOM 1589 C CA . LEU B 1 40 ? 1.728 -14.781 -12.586 1 98 40 LEU B CA 1
ATOM 1590 C C . LEU B 1 40 ? 0.585 -15.75 -12.852 1 98 40 LEU B C 1
ATOM 1592 O O . LEU B 1 40 ? -0.451 -15.367 -13.398 1 98 40 LEU B O 1
ATOM 1596 N N . GLY B 1 41 ? 0.842 -17 -12.469 1 97.5 41 GLY B N 1
ATOM 1597 C CA . GLY B 1 41 ? -0.243 -17.969 -12.555 1 97.5 41 GLY B CA 1
ATOM 1598 C C . GLY B 1 41 ? -1.447 -17.594 -11.711 1 97.5 41 GLY B C 1
ATOM 1599 O O . GLY B 1 41 ? -1.308 -16.922 -10.68 1 97.5 41 GLY B O 1
ATOM 1600 N N . LEU B 1 42 ? -2.609 -18.094 -12.086 1 97.62 42 LEU B N 1
ATOM 1601 C CA . LEU B 1 42 ? -3.871 -17.719 -11.461 1 97.62 42 LEU B CA 1
ATOM 1602 C C . LEU B 1 42 ? -3.891 -18.109 -9.992 1 97.62 42 LEU B C 1
ATOM 1604 O O . LEU B 1 42 ? -4.297 -17.328 -9.133 1 97.62 42 LEU B O 1
ATOM 1608 N N . ARG B 1 43 ? -3.436 -19.25 -9.695 1 96.12 43 ARG B N 1
ATOM 1609 C CA . ARG B 1 43 ? -3.541 -19.766 -8.328 1 96.12 43 ARG B CA 1
ATOM 1610 C C . ARG B 1 43 ? -2.619 -19 -7.387 1 96.12 43 ARG B C 1
ATOM 1612 O O . ARG B 1 43 ? -3.02 -18.625 -6.281 1 96.12 43 ARG B O 1
ATOM 1619 N N . GLU B 1 44 ? -1.336 -18.781 -7.805 1 97.38 44 GLU B N 1
ATOM 1620 C CA . GLU B 1 44 ? -0.441 -18.047 -6.914 1 97.38 44 GLU B CA 1
ATOM 1621 C C . GLU B 1 44 ? -0.858 -16.578 -6.797 1 97.38 44 GLU B C 1
ATOM 1623 O O . GLU B 1 44 ? -0.74 -15.977 -5.727 1 97.38 44 GLU B O 1
ATOM 1628 N N . PHE B 1 45 ? -1.369 -16 -7.895 1 98.56 45 PHE B N 1
ATOM 1629 C CA . PHE B 1 45 ? -1.884 -14.633 -7.867 1 98.56 45 PHE B CA 1
ATOM 1630 C C . PHE B 1 45 ? -3.049 -14.516 -6.895 1 98.56 45 PHE B C 1
ATOM 1632 O O . PHE B 1 45 ? -3.053 -13.641 -6.027 1 98.56 45 PHE B O 1
ATOM 1639 N N . GLU B 1 46 ? -3.965 -15.398 -6.973 1 98.06 46 GLU B N 1
ATOM 1640 C CA . GLU B 1 46 ? -5.164 -15.352 -6.137 1 98.06 46 GLU B CA 1
ATOM 1641 C C . GLU B 1 46 ? -4.844 -15.703 -4.688 1 98.06 46 GLU B C 1
ATOM 1643 O O . GLU B 1 46 ? -5.453 -15.164 -3.764 1 98.06 46 GLU B O 1
ATOM 1648 N N . ALA B 1 47 ? -3.947 -16.594 -4.484 1 97.5 47 ALA B N 1
ATOM 1649 C CA . ALA B 1 47 ? -3.557 -16.938 -3.121 1 97.5 47 ALA B CA 1
ATOM 1650 C C . ALA B 1 47 ? -2.992 -15.727 -2.391 1 97.5 47 ALA B C 1
ATOM 1652 O O . ALA B 1 47 ? -3.369 -15.445 -1.25 1 97.5 47 ALA B O 1
ATOM 1653 N N . ALA B 1 48 ? -2.143 -15.008 -3.07 1 98.56 48 ALA B N 1
ATOM 1654 C CA . ALA B 1 48 ? -1.555 -13.812 -2.482 1 98.56 48 ALA B CA 1
ATOM 1655 C C . ALA B 1 48 ? -2.615 -12.734 -2.256 1 98.56 48 ALA B C 1
ATOM 1657 O O . ALA B 1 48 ? -2.678 -12.133 -1.182 1 98.56 48 ALA B O 1
ATOM 1658 N N . ARG B 1 49 ? -3.445 -12.516 -3.248 1 98.69 49 ARG B N 1
ATOM 1659 C CA . ARG B 1 49 ? -4.488 -11.5 -3.166 1 98.69 49 ARG B CA 1
ATOM 1660 C C . ARG B 1 49 ? -5.43 -11.773 -1.999 1 98.69 49 ARG B C 1
ATOM 1662 O O . ARG B 1 49 ? -5.719 -10.883 -1.201 1 98.69 49 ARG B O 1
ATOM 1669 N N . LEU B 1 50 ? -5.883 -13.008 -1.891 1 98.38 50 LEU B N 1
ATOM 1670 C CA . LEU B 1 50 ? -6.84 -13.391 -0.861 1 98.38 50 LEU B CA 1
ATOM 1671 C C . LEU B 1 50 ? -6.211 -13.312 0.525 1 98.38 50 LEU B C 1
ATOM 1673 O O . LEU B 1 50 ? -6.875 -12.945 1.494 1 98.38 50 LEU B O 1
ATOM 1677 N N . ARG B 1 51 ? -4.945 -13.664 0.615 1 98.38 51 ARG B N 1
ATOM 1678 C CA . ARG B 1 51 ? -4.297 -13.57 1.92 1 98.38 51 ARG B CA 1
ATOM 1679 C C . ARG B 1 51 ? -4.219 -12.125 2.391 1 98.38 51 ARG B C 1
ATOM 1681 O O . ARG B 1 51 ? -4.473 -11.828 3.559 1 98.38 51 ARG B O 1
ATOM 1688 N N . ILE B 1 52 ? -3.914 -11.234 1.457 1 98.75 52 ILE B N 1
ATOM 1689 C CA . ILE B 1 52 ? -3.902 -9.812 1.792 1 98.75 52 ILE B CA 1
ATOM 1690 C C . ILE B 1 52 ? -5.309 -9.367 2.184 1 98.75 52 ILE B C 1
ATOM 1692 O O . ILE B 1 52 ? -5.484 -8.625 3.152 1 98.75 52 ILE B O 1
ATOM 1696 N N . ALA B 1 53 ? -6.293 -9.812 1.425 1 98.44 53 ALA B N 1
ATOM 1697 C CA . ALA B 1 53 ? -7.676 -9.461 1.729 1 98.44 53 ALA B CA 1
ATOM 1698 C C . ALA B 1 53 ? -8.07 -9.938 3.125 1 98.44 53 ALA B C 1
ATOM 1700 O O . ALA B 1 53 ? -8.734 -9.211 3.869 1 98.44 53 ALA B O 1
ATOM 1701 N N . GLN B 1 54 ? -7.695 -11.109 3.494 1 98.19 54 GLN B N 1
ATOM 1702 C CA . GLN B 1 54 ? -7.973 -11.672 4.812 1 98.19 54 GLN B CA 1
ATOM 1703 C C . GLN B 1 54 ? -7.34 -10.828 5.914 1 98.19 54 GLN B C 1
ATOM 1705 O O . GLN B 1 54 ? -7.957 -10.586 6.953 1 98.19 54 GLN B O 1
ATOM 1710 N N . ILE B 1 55 ? -6.172 -10.375 5.664 1 98.25 55 ILE B N 1
ATOM 1711 C CA . ILE B 1 55 ? -5.441 -9.578 6.645 1 98.25 55 ILE B CA 1
ATOM 1712 C C . ILE B 1 55 ? -6.086 -8.195 6.77 1 98.25 55 ILE B C 1
ATOM 1714 O O . ILE B 1 55 ? -6.27 -7.691 7.875 1 98.25 55 ILE B O 1
ATOM 1718 N N . ASN B 1 56 ? -6.441 -7.605 5.652 1 98.44 56 ASN B N 1
ATOM 1719 C CA . ASN B 1 56 ? -7.07 -6.289 5.652 1 98.44 56 ASN B CA 1
ATOM 1720 C C . ASN B 1 56 ? -8.477 -6.336 6.246 1 98.44 56 ASN B C 1
ATOM 1722 O O . ASN B 1 56 ? -8.945 -5.355 6.828 1 98.44 56 ASN B O 1
ATOM 1726 N N . GLY B 1 57 ? -9.172 -7.461 6.047 1 97.88 57 GLY B N 1
ATOM 1727 C CA . GLY B 1 57 ? -10.562 -7.574 6.453 1 97.88 57 GLY B CA 1
ATOM 1728 C C . GLY B 1 57 ? -11.516 -6.832 5.535 1 97.88 57 GLY B C 1
ATOM 1729 O O . GLY B 1 57 ? -12.578 -6.383 5.969 1 97.88 57 GLY B O 1
ATOM 1730 N N . CYS B 1 58 ? -11.141 -6.586 4.363 1 96.94 58 CYS B N 1
ATOM 1731 C CA . CYS B 1 58 ? -11.977 -5.891 3.395 1 96.94 58 CYS B CA 1
ATOM 1732 C C . CYS B 1 58 ? -13.016 -6.832 2.799 1 96.94 58 CYS B C 1
ATOM 1734 O O . CYS B 1 58 ? -12.672 -7.746 2.047 1 96.94 58 CYS B O 1
ATOM 1736 N N . GLY B 1 59 ? -14.242 -6.594 3.082 1 95.12 59 GLY B N 1
ATOM 1737 C CA . GLY B 1 59 ? -15.32 -7.473 2.65 1 95.12 59 GLY B CA 1
ATOM 1738 C C . GLY B 1 59 ? -15.422 -7.594 1.141 1 95.12 59 GLY B C 1
ATOM 1739 O O . GLY B 1 59 ? -15.586 -8.695 0.612 1 95.12 59 GLY B O 1
ATOM 1740 N N . PHE B 1 60 ? -15.266 -6.523 0.451 1 94.38 60 PHE B N 1
ATOM 1741 C CA . PHE B 1 60 ? -15.305 -6.5 -1.007 1 94.38 60 PHE B CA 1
ATOM 1742 C C . PHE B 1 60 ? -14.164 -7.324 -1.593 1 94.38 60 PHE B C 1
ATOM 1744 O O . PHE B 1 60 ? -14.383 -8.125 -2.508 1 94.38 60 PHE B O 1
ATOM 1751 N N . CYS B 1 61 ? -12.945 -7.246 -1.105 1 96.81 61 CYS B N 1
ATOM 1752 C CA . CYS B 1 61 ? -11.766 -7.949 -1.59 1 96.81 61 CYS B CA 1
ATOM 1753 C C . CYS B 1 61 ? -11.867 -9.445 -1.313 1 96.81 61 CYS B C 1
ATOM 1755 O O . CYS B 1 61 ? -11.375 -10.258 -2.094 1 96.81 61 CYS B O 1
ATOM 1757 N N . LEU B 1 62 ? -12.523 -9.781 -0.198 1 96.75 62 LEU B N 1
ATOM 1758 C CA . LEU B 1 62 ? -12.695 -11.188 0.153 1 96.75 62 LEU B CA 1
ATOM 1759 C C . LEU B 1 62 ? -13.688 -11.867 -0.791 1 96.75 62 LEU B C 1
ATOM 1761 O O . LEU B 1 62 ? -13.539 -13.047 -1.106 1 96.75 62 LEU B O 1
ATOM 1765 N N . ASP B 1 63 ? -14.602 -11.109 -1.345 1 93.81 63 ASP B N 1
ATOM 1766 C CA . ASP B 1 63 ? -15.672 -11.672 -2.166 1 93.81 63 ASP B CA 1
ATOM 1767 C C . ASP B 1 63 ? -15.289 -11.648 -3.646 1 93.81 63 ASP B C 1
ATOM 1769 O O . ASP B 1 63 ? -15.805 -12.445 -4.434 1 93.81 63 ASP B O 1
ATOM 1773 N N . TRP B 1 64 ? -14.453 -10.797 -3.979 1 92.94 64 TRP B N 1
ATOM 1774 C CA . TRP B 1 64 ? -14.023 -10.672 -5.367 1 92.94 64 TRP B CA 1
ATOM 1775 C C . TRP B 1 64 ? -13.07 -11.805 -5.738 1 92.94 64 TRP B C 1
ATOM 1777 O O . TRP B 1 64 ? -12.242 -12.219 -4.926 1 92.94 64 TRP B O 1
ATOM 1787 N N . ARG B 1 65 ? -13.18 -12.305 -6.992 1 94.31 65 ARG B N 1
ATOM 1788 C CA . ARG B 1 65 ? -12.258 -13.297 -7.52 1 94.31 65 ARG B CA 1
ATOM 1789 C C . ARG B 1 65 ? -11.695 -12.859 -8.867 1 94.31 65 ARG B C 1
ATOM 1791 O O . ARG B 1 65 ? -12.43 -12.352 -9.719 1 94.31 65 ARG B O 1
ATOM 1798 N N . THR B 1 66 ? -10.414 -13.094 -8.977 1 94.81 66 THR B N 1
ATOM 1799 C CA . THR B 1 66 ? -9.773 -12.812 -10.258 1 94.81 66 THR B CA 1
ATOM 1800 C C . THR B 1 66 ? -10.328 -13.734 -11.344 1 94.81 66 THR B C 1
ATOM 1802 O O . THR B 1 66 ? -10.359 -14.953 -11.172 1 94.81 66 THR B O 1
ATOM 1805 N N . ASP B 1 67 ? -10.758 -13.102 -12.391 1 94.44 67 ASP B N 1
ATOM 1806 C CA . ASP B 1 67 ? -11.242 -13.82 -13.562 1 94.44 67 ASP B CA 1
ATOM 1807 C C . ASP B 1 67 ? -10.273 -13.672 -14.742 1 94.44 67 ASP B C 1
ATOM 1809 O O . ASP B 1 67 ? -10.023 -12.555 -15.203 1 94.44 67 ASP B O 1
ATOM 1813 N N . ARG B 1 68 ? -9.734 -14.867 -15.164 1 94.56 68 ARG B N 1
ATOM 1814 C CA . ARG B 1 68 ? -8.859 -14.875 -16.328 1 94.56 68 ARG B CA 1
ATOM 1815 C C . ARG B 1 68 ? -9.508 -15.633 -17.484 1 94.56 68 ARG B C 1
ATOM 1817 O O . ARG B 1 68 ? -9.312 -16.844 -17.641 1 94.56 68 ARG B O 1
ATOM 1824 N N . ASP B 1 69 ? -10.109 -14.812 -18.406 1 93.62 69 ASP B N 1
ATOM 1825 C CA . ASP B 1 69 ? -10.773 -15.375 -19.562 1 93.62 69 ASP B CA 1
ATOM 1826 C C . ASP B 1 69 ? -11.812 -16.422 -19.156 1 93.62 69 ASP B C 1
ATOM 1828 O O . ASP B 1 69 ? -11.844 -17.516 -19.719 1 93.62 69 ASP B O 1
ATOM 1832 N N . GLY B 1 70 ? -12.484 -16.094 -18.047 1 94.62 70 GLY B N 1
ATOM 1833 C CA . GLY B 1 70 ? -13.578 -16.953 -17.625 1 94.62 70 GLY B CA 1
ATOM 1834 C C . GLY B 1 70 ? -13.141 -18.031 -16.641 1 94.62 70 GLY B C 1
ATOM 1835 O O . GLY B 1 70 ? -13.961 -18.844 -16.188 1 94.62 70 GLY B O 1
ATOM 1836 N N . VAL B 1 71 ? -11.883 -18.141 -16.422 1 96.5 71 VAL B N 1
ATOM 1837 C CA . VAL B 1 71 ? -11.367 -19.141 -15.508 1 96.5 71 VAL B CA 1
ATOM 1838 C C . VAL B 1 71 ? -11.094 -18.516 -14.141 1 96.5 71 VAL B C 1
ATOM 1840 O O . VAL B 1 71 ? -10.383 -17.516 -14.055 1 96.5 71 VAL B O 1
ATOM 1843 N N . LYS B 1 72 ? -11.617 -19.156 -13.062 1 96.69 72 LYS B N 1
ATOM 1844 C CA . LYS B 1 72 ? -11.375 -18.75 -11.68 1 96.69 72 LYS B CA 1
ATOM 1845 C C . LYS B 1 72 ? -10.82 -19.922 -10.867 1 96.69 72 LYS B C 1
ATOM 1847 O O . LYS B 1 72 ? -10.898 -21.078 -11.289 1 96.69 72 LYS B O 1
ATOM 1852 N N . VAL B 1 73 ? -10.297 -19.578 -9.766 1 95.38 73 VAL B N 1
ATOM 1853 C CA . VAL B 1 73 ? -9.844 -20.625 -8.867 1 95.38 73 VAL B CA 1
ATOM 1854 C C . VAL B 1 73 ? -11.055 -21.406 -8.336 1 95.38 73 VAL B C 1
ATOM 1856 O O . VAL B 1 73 ? -12.188 -20.922 -8.422 1 95.38 73 VAL B O 1
ATOM 1859 N N . GLU B 1 74 ? -10.844 -22.594 -7.848 1 92.88 74 GLU B N 1
ATOM 1860 C CA . GLU B 1 74 ? -11.898 -23.5 -7.418 1 92.88 74 GLU B CA 1
ATOM 1861 C C . GLU B 1 74 ? -12.617 -22.969 -6.184 1 92.88 74 GLU B C 1
ATOM 1863 O O . GLU B 1 74 ? -12.062 -22.172 -5.43 1 92.88 74 GLU B O 1
ATOM 1868 N N . GLU B 1 75 ? -13.773 -23.469 -6.023 1 92.62 75 GLU B N 1
ATOM 1869 C CA . GLU B 1 75 ? -14.531 -23.188 -4.812 1 92.62 75 GLU B CA 1
ATOM 1870 C C . GLU B 1 75 ? -13.781 -23.641 -3.566 1 92.62 75 GLU B C 1
ATOM 1872 O O . 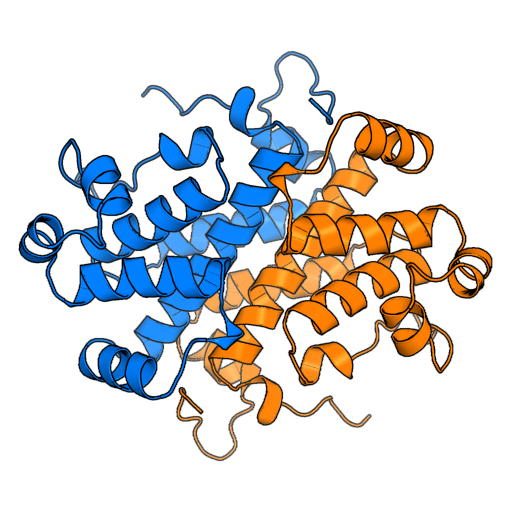GLU B 1 75 ? -13.18 -24.719 -3.561 1 92.62 75 GLU B O 1
ATOM 1877 N N . GLY B 1 76 ? -13.844 -22.812 -2.496 1 92.31 76 GLY B N 1
ATOM 1878 C CA . GLY B 1 76 ? -13.18 -23.172 -1.256 1 92.31 76 GLY B CA 1
ATOM 1879 C C . GLY B 1 76 ? -11.727 -22.766 -1.212 1 92.31 76 GLY B C 1
ATOM 1880 O O . GLY B 1 76 ? -11.055 -22.938 -0.194 1 92.31 76 GLY B O 1
ATOM 1881 N N . PHE B 1 77 ? -11.312 -22.172 -2.357 1 94.31 77 PHE B N 1
ATOM 1882 C CA . PHE B 1 77 ? -9.914 -21.75 -2.422 1 94.31 77 PHE B CA 1
ATOM 1883 C C . PHE B 1 77 ? -9.586 -20.766 -1.31 1 94.31 77 PHE B C 1
ATOM 1885 O O . PHE B 1 77 ? -8.477 -20.766 -0.771 1 94.31 77 PHE B O 1
ATOM 1892 N N . ASP B 1 78 ? -10.508 -19.844 -0.944 1 94.38 78 ASP B N 1
ATOM 1893 C CA . ASP B 1 78 ? -10.312 -18.875 0.128 1 94.38 78 ASP B CA 1
ATOM 1894 C C . ASP B 1 78 ? -10.094 -19.578 1.468 1 94.38 78 ASP B C 1
ATOM 1896 O O . ASP B 1 78 ? -9.289 -19.125 2.287 1 94.38 78 ASP B O 1
ATOM 1900 N N . GLU B 1 79 ? -10.75 -20.688 1.719 1 93.44 79 GLU B N 1
ATOM 1901 C CA . GLU B 1 79 ? -10.547 -21.469 2.934 1 93.44 79 GLU B CA 1
ATOM 1902 C C . GLU B 1 79 ? -9.156 -22.109 2.953 1 93.44 79 GLU B C 1
ATOM 1904 O O . GLU B 1 79 ? -8.523 -22.203 4.012 1 93.44 79 GLU B O 1
ATOM 1909 N N . LEU B 1 80 ? -8.797 -22.578 1.795 1 93.12 80 LEU B N 1
ATOM 1910 C CA . LEU B 1 80 ? -7.453 -23.141 1.687 1 93.12 80 LEU B CA 1
ATOM 1911 C C . LEU B 1 80 ? -6.398 -22.078 2.002 1 93.12 80 LEU B C 1
ATOM 1913 O O . LEU B 1 80 ? -5.441 -22.359 2.729 1 93.12 80 LEU B O 1
ATOM 1917 N N . VAL B 1 81 ? -6.574 -20.875 1.506 1 95.31 81 VAL B N 1
ATOM 1918 C CA . VAL B 1 81 ? -5.629 -19.797 1.748 1 95.31 81 VAL B CA 1
ATOM 1919 C C . VAL B 1 81 ? -5.609 -19.453 3.234 1 95.31 81 VAL B C 1
ATOM 1921 O O . VAL B 1 81 ? -4.547 -19.203 3.809 1 95.31 81 VAL B O 1
ATOM 1924 N N . ALA B 1 82 ? -6.738 -19.469 3.908 1 93.88 82 ALA B N 1
ATOM 1925 C CA . ALA B 1 82 ? -6.816 -19.172 5.336 1 93.88 82 ALA B CA 1
ATOM 1926 C C . ALA B 1 82 ? -6.062 -20.219 6.152 1 93.88 82 ALA B C 1
ATOM 1928 O O . ALA B 1 82 ? -5.516 -19.906 7.215 1 93.88 82 ALA B O 1
ATOM 1929 N N . ALA B 1 83 ? -5.98 -21.406 5.613 1 91.25 83 ALA B N 1
ATOM 1930 C CA . ALA B 1 83 ? -5.355 -22.516 6.32 1 91.25 83 ALA B CA 1
ATOM 1931 C C . ALA B 1 83 ? -3.996 -22.859 5.719 1 91.25 83 ALA B C 1
ATOM 1933 O O . ALA B 1 83 ? -3.504 -23.969 5.871 1 91.25 83 ALA B O 1
ATOM 1934 N N . TRP B 1 84 ? -3.439 -22 5.043 1 85.38 84 TRP B N 1
ATOM 1935 C CA . TRP B 1 84 ? -2.311 -22.312 4.172 1 85.38 84 TRP B CA 1
ATOM 1936 C C . TRP B 1 84 ? -1.141 -22.875 4.977 1 85.38 84 TRP B C 1
ATOM 1938 O O . TRP B 1 84 ? -0.294 -23.594 4.438 1 85.38 84 TRP B O 1
ATOM 1948 N N . ARG B 1 85 ? -1.103 -22.594 6.262 1 83.88 85 ARG B N 1
ATOM 1949 C CA . ARG B 1 85 ? 0.012 -23.062 7.074 1 83.88 85 ARG B CA 1
ATOM 1950 C C . ARG B 1 85 ? -0.222 -24.5 7.547 1 83.88 85 ARG B C 1
ATOM 1952 O O . ARG B 1 85 ? 0.705 -25.172 8.008 1 83.88 85 ARG B O 1
ATOM 1959 N N . GLU B 1 86 ? -1.43 -24.906 7.352 1 85.12 86 GLU B N 1
ATOM 1960 C CA . GLU B 1 86 ? -1.729 -26.266 7.758 1 85.12 86 GLU B CA 1
ATOM 1961 C C . GLU B 1 86 ? -1.14 -27.281 6.773 1 85.12 86 GLU B C 1
ATOM 1963 O O . GL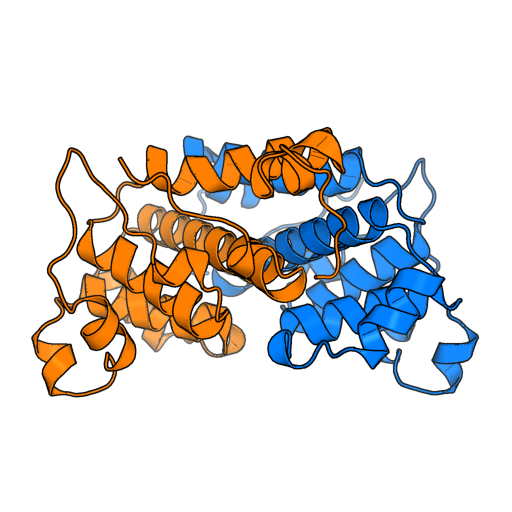U B 1 86 ? -1.134 -27.047 5.562 1 85.12 86 GLU B O 1
ATOM 1968 N N . THR B 1 87 ? -0.751 -28.328 7.273 1 76.38 87 THR B N 1
ATOM 1969 C CA . THR B 1 87 ? -0.044 -29.344 6.5 1 76.38 87 THR B CA 1
ATOM 1970 C C . THR B 1 87 ? -0.894 -29.812 5.324 1 76.38 87 THR B C 1
ATOM 1972 O O . THR B 1 87 ? -0.393 -29.953 4.203 1 76.38 87 THR B O 1
ATOM 1975 N N . GLU B 1 88 ? -2.027 -30.031 5.578 1 71.06 88 GLU B N 1
ATOM 1976 C CA . GLU B 1 88 ? -2.904 -30.547 4.523 1 71.06 88 GLU B CA 1
ATOM 1977 C C . GLU B 1 88 ? -3.004 -29.562 3.367 1 71.06 88 GLU B C 1
ATOM 1979 O O . GLU B 1 88 ? -2.996 -29.953 2.201 1 71.06 88 GLU B O 1
ATOM 1984 N N . VAL B 1 89 ? -3.064 -28.375 3.621 1 69.75 89 VAL B N 1
ATOM 1985 C CA . VAL B 1 89 ? -3.193 -27.344 2.605 1 69.75 89 VAL B CA 1
ATOM 1986 C C . VAL B 1 89 ? -1.873 -27.172 1.856 1 69.75 89 VAL B C 1
ATOM 1988 O O . VAL B 1 89 ? -1.86 -27.016 0.634 1 69.75 89 VAL B O 1
ATOM 1991 N N . SER B 1 90 ? -1.068 -27.359 2.607 1 67 90 SER B N 1
ATOM 1992 C CA . SER B 1 90 ? 0.247 -27.234 1.989 1 67 90 SER B CA 1
ATOM 1993 C C . SER B 1 90 ? 0.434 -28.266 0.88 1 67 90 SER B C 1
ATOM 1995 O O . SER B 1 90 ? 1.052 -27.969 -0.146 1 67 90 SER B O 1
ATOM 1997 N N . GLU B 1 91 ? -0.173 -29.297 1.006 1 76.31 91 GLU B N 1
ATOM 1998 C CA . GLU B 1 91 ? -0.058 -30.328 -0.011 1 76.31 91 GLU B CA 1
ATOM 1999 C C . GLU B 1 91 ? -0.953 -30.031 -1.211 1 76.31 91 GLU B C 1
ATOM 2001 O O . GLU B 1 91 ? -0.709 -30.531 -2.312 1 76.31 91 GLU B O 1
ATOM 2006 N N . ALA B 1 92 ? -1.835 -29.25 -0.898 1 80.12 92 ALA B N 1
ATOM 2007 C CA . ALA B 1 92 ? -2.764 -28.891 -1.964 1 80.12 92 ALA B CA 1
ATOM 2008 C C . ALA B 1 92 ? -2.195 -27.766 -2.826 1 80.12 92 ALA B C 1
ATOM 2010 O O . ALA B 1 92 ? -2.578 -27.609 -3.988 1 80.12 92 ALA B O 1
ATOM 2011 N N . PHE B 1 93 ? -1.327 -27 -2.268 1 89.75 93 PHE B N 1
ATOM 2012 C CA . PHE B 1 93 ? -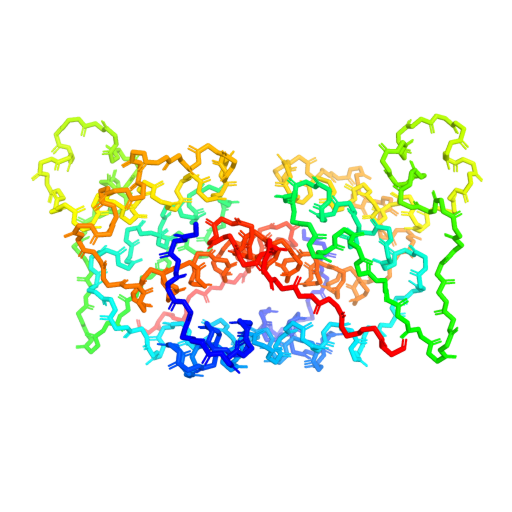0.695 -25.891 -2.98 1 89.75 93 PHE B CA 1
ATOM 2013 C C . PHE B 1 93 ? 0.613 -26.344 -3.623 1 89.75 93 PHE B C 1
ATOM 2015 O O . PHE B 1 93 ? 1.389 -27.078 -3.012 1 89.75 93 PHE B O 1
ATOM 2022 N N . ASP B 1 94 ? 0.754 -26 -4.922 1 92.5 94 ASP B N 1
ATOM 2023 C CA . ASP B 1 94 ? 2.113 -26.125 -5.438 1 92.5 94 ASP B CA 1
ATOM 2024 C C . ASP B 1 94 ? 3.053 -25.125 -4.762 1 92.5 94 ASP B C 1
ATOM 2026 O O . ASP B 1 94 ? 2.604 -24.25 -4.027 1 92.5 94 ASP B O 1
ATOM 2030 N N . GLU B 1 95 ? 4.32 -25.281 -4.949 1 93.5 95 GLU B N 1
ATOM 2031 C CA . GLU B 1 95 ? 5.328 -24.5 -4.23 1 93.5 95 GLU B CA 1
ATOM 2032 C C . GLU B 1 95 ? 5.176 -23.016 -4.508 1 93.5 95 GLU B C 1
ATOM 2034 O O . GLU B 1 95 ? 5.305 -22.188 -3.602 1 93.5 95 GLU B O 1
ATOM 2039 N N . ARG B 1 96 ? 4.945 -22.641 -5.77 1 96.81 96 ARG B N 1
ATOM 2040 C CA . ARG B 1 96 ? 4.793 -21.234 -6.125 1 96.81 96 ARG B CA 1
ATOM 2041 C C . ARG B 1 96 ? 3.604 -20.609 -5.406 1 96.81 96 ARG B C 1
ATOM 2043 O O . ARG B 1 96 ? 3.701 -19.5 -4.883 1 96.81 96 ARG B O 1
ATOM 2050 N N . THR B 1 97 ? 2.477 -21.344 -5.328 1 96.94 97 THR B N 1
ATOM 2051 C CA . THR B 1 97 ? 1.274 -20.859 -4.66 1 96.94 97 THR B CA 1
ATOM 2052 C C . THR B 1 97 ? 1.52 -20.688 -3.164 1 96.94 97 THR B C 1
ATOM 2054 O O . THR B 1 97 ? 1.132 -19.672 -2.58 1 96.94 97 THR B O 1
ATOM 2057 N N . ARG B 1 98 ? 2.178 -21.625 -2.59 1 95 98 ARG B N 1
ATOM 2058 C CA . ARG B 1 98 ? 2.482 -21.562 -1.164 1 95 98 ARG B CA 1
ATOM 2059 C C . ARG B 1 98 ? 3.387 -20.375 -0.852 1 95 98 ARG B C 1
ATOM 2061 O O . ARG B 1 98 ? 3.156 -19.656 0.119 1 95 98 ARG B O 1
ATOM 2068 N N . LEU B 1 99 ? 4.371 -20.156 -1.648 1 96.44 99 LEU B N 1
ATOM 2069 C CA . LEU B 1 99 ? 5.312 -19.062 -1.444 1 96.44 99 LEU B CA 1
ATOM 2070 C C . LEU B 1 99 ? 4.625 -17.719 -1.62 1 96.44 99 LEU B C 1
ATOM 2072 O O . LEU B 1 99 ? 4.926 -16.766 -0.899 1 96.44 99 LEU B O 1
ATOM 2076 N N . ALA B 1 100 ? 3.711 -17.656 -2.568 1 97.88 100 ALA B N 1
ATOM 2077 C CA . ALA B 1 100 ? 2.975 -16.422 -2.785 1 97.88 100 ALA B CA 1
ATOM 2078 C C . ALA B 1 100 ? 2.123 -16.062 -1.567 1 97.88 100 ALA B C 1
ATOM 2080 O O . ALA B 1 100 ? 2.086 -14.914 -1.143 1 97.88 100 ALA B O 1
ATOM 2081 N N . ALA B 1 101 ? 1.448 -17.031 -1 1 97 101 ALA B N 1
ATOM 2082 C CA . ALA B 1 101 ? 0.647 -16.812 0.202 1 97 101 ALA B CA 1
ATOM 2083 C C . ALA B 1 101 ? 1.526 -16.406 1.381 1 97 101 ALA B C 1
ATOM 2085 O O . ALA B 1 101 ? 1.184 -15.492 2.135 1 97 101 ALA B O 1
ATOM 2086 N N . GLU B 1 102 ? 2.609 -17.109 1.521 1 96.69 102 GLU B N 1
ATOM 2087 C CA . GLU B 1 102 ? 3.541 -16.781 2.598 1 96.69 102 GLU B CA 1
ATOM 2088 C C . GLU B 1 102 ? 4.086 -15.359 2.443 1 96.69 102 GLU B C 1
ATOM 2090 O O . GLU B 1 102 ? 4.145 -14.602 3.414 1 96.69 102 GLU B O 1
ATOM 2095 N N . TYR B 1 103 ? 4.477 -15.062 1.228 1 98.5 103 TYR B N 1
ATOM 2096 C CA . TYR B 1 103 ? 5.004 -13.734 0.962 1 98.5 103 TYR B CA 1
ATOM 2097 C C . TYR B 1 103 ? 3.973 -12.664 1.287 1 98.5 103 TYR B C 1
ATOM 2099 O O . TYR B 1 103 ? 4.301 -11.641 1.896 1 98.5 103 TYR B O 1
ATOM 2107 N N . ALA B 1 104 ? 2.76 -12.898 0.887 1 98.62 104 ALA B N 1
ATOM 2108 C CA . ALA B 1 104 ? 1.682 -11.953 1.173 1 98.62 104 ALA B CA 1
ATOM 2109 C C . ALA B 1 104 ? 1.546 -11.719 2.674 1 98.62 104 ALA B C 1
ATOM 2111 O O . ALA B 1 104 ? 1.461 -10.57 3.119 1 98.62 104 ALA B O 1
ATOM 2112 N N . GLU B 1 105 ? 1.585 -12.75 3.432 1 97.94 105 GLU B N 1
ATOM 2113 C CA . GLU B 1 105 ? 1.433 -12.648 4.879 1 97.94 105 GLU B CA 1
ATOM 2114 C C . GLU B 1 105 ? 2.605 -11.898 5.508 1 97.94 105 GLU B C 1
ATOM 2116 O O . GLU B 1 105 ? 2.406 -10.992 6.312 1 97.94 105 GLU B O 1
ATOM 2121 N N . ARG B 1 106 ? 3.77 -12.273 5.133 1 97.81 106 ARG B N 1
ATOM 2122 C CA . ARG B 1 106 ? 4.949 -11.656 5.73 1 97.81 106 ARG B CA 1
ATOM 2123 C C . ARG B 1 106 ? 5.102 -10.211 5.273 1 97.81 106 ARG B C 1
ATOM 2125 O O . ARG B 1 106 ? 5.5 -9.344 6.055 1 97.81 106 ARG B O 1
ATOM 2132 N N . TYR B 1 107 ? 4.77 -9.953 4.023 1 98.69 107 TYR B N 1
ATOM 2133 C CA . TYR B 1 107 ? 4.797 -8.586 3.52 1 98.69 107 TYR B CA 1
ATOM 2134 C C . TYR B 1 107 ? 3.854 -7.695 4.316 1 98.69 107 TYR B C 1
ATOM 2136 O O . TYR B 1 107 ? 4.195 -6.555 4.645 1 98.69 107 TYR B O 1
ATOM 2144 N N . ALA B 1 108 ? 2.699 -8.219 4.637 1 98.38 108 ALA B N 1
ATOM 2145 C CA . ALA B 1 108 ? 1.671 -7.414 5.301 1 98.38 108 ALA B CA 1
ATOM 2146 C C . ALA B 1 108 ? 1.949 -7.293 6.797 1 98.38 108 ALA B C 1
ATOM 2148 O O . ALA B 1 108 ? 1.771 -6.223 7.379 1 98.38 108 ALA B O 1
ATOM 2149 N N . LEU B 1 109 ? 2.471 -8.352 7.449 1 97.56 109 LEU B N 1
ATOM 2150 C CA . LEU B 1 109 ? 2.457 -8.398 8.906 1 97.56 109 LEU B CA 1
ATOM 2151 C C . LEU B 1 109 ? 3.875 -8.367 9.469 1 97.56 109 LEU B C 1
ATOM 2153 O O . LEU B 1 109 ? 4.078 -8.039 10.641 1 97.56 109 LEU B O 1
ATOM 2157 N N . ASP B 1 110 ? 4.832 -8.766 8.664 1 97.69 110 ASP B N 1
ATOM 2158 C CA . ASP B 1 110 ? 6.199 -8.945 9.141 1 97.69 110 ASP B CA 1
ATOM 2159 C C . ASP B 1 110 ? 7.207 -8.758 8.016 1 97.69 110 ASP B C 1
ATOM 2161 O O . ASP B 1 110 ? 8.031 -9.633 7.758 1 97.69 110 ASP B O 1
ATOM 2165 N N . HIS B 1 111 ? 7.156 -7.664 7.348 1 98.12 111 HIS B N 1
ATOM 2166 C CA . HIS B 1 111 ? 8.016 -7.43 6.195 1 98.12 111 HIS B CA 1
ATOM 2167 C C . HIS B 1 111 ? 9.484 -7.355 6.609 1 98.12 111 HIS B C 1
ATOM 2169 O O . HIS B 1 111 ? 10.375 -7.66 5.812 1 98.12 111 HIS B O 1
ATOM 2175 N N . HIS B 1 112 ? 9.844 -7.07 7.875 1 97.31 112 HIS B N 1
ATOM 2176 C CA . HIS B 1 112 ? 11.219 -7.059 8.367 1 97.31 112 HIS B CA 1
ATOM 2177 C C . HIS B 1 112 ? 11.758 -8.477 8.523 1 97.31 112 HIS B C 1
ATOM 2179 O O . HIS B 1 112 ? 12.969 -8.672 8.625 1 97.31 112 HIS B O 1
ATOM 2185 N N . GLY B 1 113 ? 10.844 -9.43 8.586 1 97.5 113 GLY B N 1
ATOM 2186 C CA . GLY B 1 113 ? 11.227 -10.812 8.844 1 97.5 113 GLY B CA 1
ATOM 2187 C C . GLY B 1 113 ? 11.516 -11.594 7.574 1 97.5 113 GLY B C 1
ATOM 2188 O O . GLY B 1 113 ? 11.773 -12.797 7.625 1 97.5 113 GLY B O 1
ATOM 2189 N N . LEU B 1 114 ? 11.438 -10.969 6.406 1 98.06 114 LEU B N 1
ATOM 2190 C CA . LEU B 1 114 ? 11.805 -11.633 5.16 1 98.06 114 LEU B CA 1
ATOM 2191 C C . LEU B 1 114 ? 13.312 -11.836 5.074 1 98.06 114 LEU B C 1
ATOM 2193 O O . LEU B 1 114 ? 14.031 -10.984 4.547 1 98.06 114 LEU B O 1
ATOM 2197 N N . ASP B 1 115 ? 13.719 -12.945 5.48 1 96.75 115 ASP B N 1
ATOM 2198 C CA . ASP B 1 115 ? 15.141 -13.211 5.672 1 96.75 115 ASP B CA 1
ATOM 2199 C C . ASP B 1 115 ? 15.742 -13.922 4.457 1 96.75 115 ASP B C 1
ATOM 2201 O O . ASP B 1 115 ? 15.047 -14.164 3.469 1 96.75 115 ASP B O 1
ATOM 2205 N N . GLU B 1 116 ? 16.969 -14.32 4.598 1 96.69 116 GLU B N 1
ATOM 2206 C CA . GLU B 1 116 ? 17.703 -14.93 3.5 1 96.69 116 GLU B CA 1
ATOM 2207 C C . GLU B 1 116 ? 17.094 -16.266 3.09 1 96.69 116 GLU B C 1
ATOM 2209 O O . GLU B 1 116 ? 17.016 -16.578 1.9 1 96.69 116 GLU B O 1
ATOM 2214 N N . GLU B 1 117 ? 16.672 -16.953 4.031 1 97.69 117 GLU B N 1
ATOM 2215 C CA . GLU B 1 117 ? 16.062 -18.25 3.732 1 97.69 117 GLU B CA 1
ATOM 2216 C C . GLU B 1 117 ? 14.812 -18.094 2.877 1 97.69 117 GLU B C 1
ATOM 2218 O O . GLU B 1 117 ? 14.609 -18.844 1.923 1 97.69 117 GLU B O 1
ATOM 2223 N N . PHE B 1 118 ? 14.008 -17.188 3.184 1 97.75 118 PHE B N 1
ATOM 2224 C CA . PHE B 1 118 ? 12.805 -16.922 2.408 1 97.75 118 PHE B CA 1
ATOM 2225 C C . PHE B 1 118 ? 13.156 -16.547 0.973 1 97.75 118 PHE B C 1
ATOM 2227 O O . PHE B 1 118 ? 12.57 -17.078 0.028 1 97.75 118 PHE B O 1
ATOM 2234 N N . TRP B 1 119 ? 14.125 -15.688 0.827 1 98 119 TRP B N 1
ATOM 2235 C CA . TRP B 1 119 ? 14.445 -15.188 -0.506 1 98 119 TRP B CA 1
ATOM 2236 C C . TRP B 1 119 ? 15.125 -16.266 -1.341 1 98 119 TRP B C 1
ATOM 2238 O O . TRP B 1 119 ? 14.953 -16.328 -2.561 1 98 119 TRP B O 1
ATOM 2248 N N . GLU B 1 120 ? 15.836 -17.109 -0.659 1 98.06 120 GLU B N 1
ATOM 2249 C CA . GLU B 1 120 ? 16.406 -18.25 -1.374 1 98.06 120 GLU B CA 1
ATOM 2250 C C . GLU B 1 120 ? 15.305 -19.141 -1.964 1 98.06 120 GLU B C 1
ATOM 2252 O O . GLU B 1 120 ? 15.398 -19.562 -3.117 1 98.06 120 GLU B O 1
ATOM 2257 N N . ARG B 1 121 ? 14.273 -19.406 -1.215 1 97.88 121 ARG B N 1
ATOM 2258 C CA . ARG B 1 121 ? 13.148 -20.203 -1.707 1 97.88 121 ARG B CA 1
ATOM 2259 C C . ARG B 1 121 ? 12.398 -19.453 -2.812 1 97.88 121 ARG B C 1
ATOM 2261 O O . ARG B 1 121 ? 12.023 -20.062 -3.822 1 97.88 121 ARG B O 1
ATOM 2268 N N . MET B 1 122 ? 12.258 -18.188 -2.645 1 98.25 122 MET B N 1
ATOM 2269 C CA . MET B 1 122 ? 11.555 -17.391 -3.641 1 98.25 122 MET B CA 1
ATOM 2270 C C . MET B 1 122 ? 12.312 -17.375 -4.965 1 98.25 122 MET B C 1
ATOM 2272 O O . MET B 1 122 ? 11.734 -17.641 -6.02 1 98.25 122 MET B O 1
ATOM 2276 N N . THR B 1 123 ? 13.633 -17.141 -4.922 1 97.81 123 THR B N 1
ATOM 2277 C CA . THR B 1 123 ? 14.414 -16.984 -6.141 1 97.81 123 THR B CA 1
ATOM 2278 C C . THR B 1 123 ? 14.625 -18.312 -6.84 1 97.81 123 THR B C 1
ATOM 2280 O O . THR B 1 123 ? 14.977 -18.359 -8.023 1 97.81 123 THR B O 1
ATOM 2283 N N . ALA B 1 124 ? 14.406 -19.359 -6.098 1 98.19 124 ALA B N 1
ATOM 2284 C CA . ALA B 1 124 ? 14.477 -20.703 -6.699 1 98.19 124 ALA B CA 1
ATOM 2285 C C . ALA B 1 124 ? 13.234 -20.984 -7.543 1 98.19 124 ALA B C 1
ATOM 2287 O O . ALA B 1 124 ? 13.266 -21.844 -8.422 1 98.19 124 ALA B O 1
ATOM 2288 N N . ARG B 1 125 ? 12.102 -20.203 -7.344 1 98.19 125 ARG B N 1
ATOM 2289 C CA . ARG B 1 125 ? 10.836 -20.562 -7.977 1 98.19 125 ARG B CA 1
ATOM 2290 C C . ARG B 1 125 ? 10.305 -19.422 -8.828 1 98.19 125 ARG B C 1
ATOM 2292 O O . ARG B 1 125 ? 9.445 -19.625 -9.688 1 98.19 125 ARG B O 1
ATOM 2299 N N . TYR B 1 126 ? 10.797 -18.234 -8.578 1 98.56 126 TYR B N 1
ATOM 2300 C CA . TYR B 1 126 ? 10.336 -17.047 -9.273 1 98.56 126 TYR B CA 1
ATOM 2301 C C . TYR B 1 126 ? 11.516 -16.297 -9.883 1 98.56 126 TYR B C 1
ATOM 2303 O O . TYR B 1 126 ? 12.578 -16.188 -9.273 1 98.56 126 TYR B O 1
ATOM 2311 N N . SER B 1 127 ? 11.273 -15.781 -11.102 1 98.31 127 SER B N 1
ATOM 2312 C CA . SER B 1 127 ? 12.25 -14.836 -11.641 1 98.31 127 SER B CA 1
ATOM 2313 C C . SER B 1 127 ? 12.234 -13.523 -10.859 1 98.31 127 SER B C 1
ATOM 2315 O O . SER B 1 127 ? 11.266 -13.227 -10.156 1 98.31 127 SER B O 1
ATOM 2317 N N . GLN B 1 128 ? 13.273 -12.797 -10.992 1 97.75 128 GLN B N 1
ATOM 2318 C CA . GLN B 1 128 ? 13.328 -11.508 -10.312 1 97.75 128 GLN B CA 1
ATOM 2319 C C . GLN B 1 128 ? 12.188 -10.602 -10.766 1 97.75 128 GLN B C 1
ATOM 2321 O O . GLN B 1 128 ? 11.602 -9.875 -9.953 1 97.75 128 GLN B O 1
ATOM 2326 N N . ALA B 1 129 ? 11.883 -10.633 -12.078 1 98 129 ALA B N 1
ATOM 2327 C CA . ALA B 1 129 ? 10.773 -9.828 -12.594 1 98 129 ALA B CA 1
ATOM 2328 C C . ALA B 1 129 ? 9.453 -10.25 -11.953 1 98 129 ALA B C 1
ATOM 2330 O O . ALA B 1 129 ? 8.625 -9.406 -11.609 1 98 129 ALA B O 1
ATOM 2331 N N . GLU B 1 130 ? 9.273 -11.523 -11.789 1 98.5 130 GLU B N 1
ATOM 2332 C CA . GLU B 1 130 ? 8.062 -12.031 -11.148 1 98.5 130 GLU B CA 1
ATOM 2333 C C . GLU B 1 130 ? 8 -11.617 -9.68 1 98.5 130 GLU B C 1
ATOM 2335 O O . GLU B 1 130 ? 6.922 -11.328 -9.156 1 98.5 130 GLU B O 1
ATOM 2340 N N . ILE B 1 131 ? 9.109 -11.602 -9.031 1 98.69 131 ILE B N 1
ATOM 2341 C CA . ILE B 1 131 ? 9.18 -11.18 -7.633 1 98.69 131 ILE B CA 1
ATOM 2342 C C . ILE B 1 131 ? 8.789 -9.703 -7.52 1 98.69 131 ILE B C 1
ATOM 2344 O O . ILE B 1 131 ? 7.988 -9.328 -6.66 1 98.69 131 ILE B O 1
ATOM 2348 N N . VAL B 1 132 ? 9.297 -8.914 -8.398 1 98.5 132 VAL B N 1
ATOM 2349 C CA . VAL B 1 132 ? 8.969 -7.488 -8.391 1 98.5 132 VAL B CA 1
ATOM 2350 C C . VAL B 1 132 ? 7.48 -7.297 -8.664 1 98.5 132 VAL B C 1
ATOM 2352 O O . VAL B 1 132 ? 6.801 -6.547 -7.957 1 98.5 132 VAL B O 1
ATOM 2355 N N . GLU B 1 133 ? 7.016 -7.965 -9.633 1 98.62 133 GLU B N 1
ATOM 2356 C CA . GLU B 1 133 ? 5.605 -7.895 -9.992 1 98.62 133 GLU B CA 1
ATOM 2357 C C . GLU B 1 133 ? 4.719 -8.289 -8.812 1 98.62 133 GLU B C 1
ATOM 2359 O O . GLU B 1 133 ? 3.76 -7.59 -8.484 1 98.62 133 GLU B O 1
ATOM 2364 N N . LEU B 1 134 ? 5.02 -9.406 -8.211 1 98.81 134 LEU B N 1
ATOM 2365 C CA . LEU B 1 134 ? 4.242 -9.867 -7.066 1 98.81 134 LEU B CA 1
ATOM 2366 C C . LEU B 1 134 ? 4.312 -8.859 -5.922 1 98.81 134 LEU B C 1
ATOM 2368 O O . LEU B 1 134 ? 3.295 -8.562 -5.293 1 98.81 134 LEU B O 1
ATOM 2372 N N . THR B 1 135 ? 5.48 -8.328 -5.695 1 98.75 135 THR B N 1
ATOM 2373 C CA . THR B 1 135 ? 5.645 -7.355 -4.613 1 98.75 135 THR B CA 1
ATOM 2374 C C . THR B 1 135 ? 4.797 -6.113 -4.867 1 98.75 135 THR B C 1
ATOM 2376 O O . THR B 1 135 ? 4.137 -5.609 -3.957 1 98.75 135 THR B O 1
ATOM 2379 N N . MET B 1 136 ? 4.789 -5.656 -6.105 1 98.62 136 MET B N 1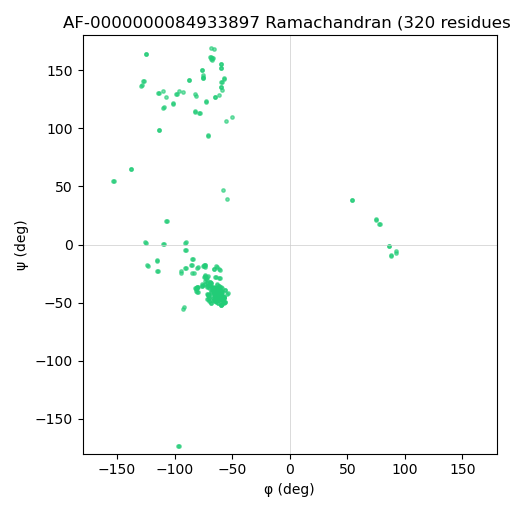
ATOM 2380 C CA . MET B 1 136 ? 3.955 -4.508 -6.457 1 98.62 136 MET B CA 1
ATOM 2381 C C . MET B 1 136 ? 2.475 -4.836 -6.289 1 98.62 136 MET B C 1
ATOM 2383 O O . MET B 1 136 ? 1.701 -4.008 -5.805 1 98.62 136 MET B O 1
ATOM 2387 N N . SER B 1 137 ? 2.113 -6.004 -6.652 1 98.81 137 SER B N 1
ATOM 2388 C CA . SER B 1 137 ? 0.728 -6.434 -6.496 1 98.81 137 SER B CA 1
ATOM 2389 C C . SER B 1 137 ? 0.33 -6.492 -5.023 1 98.81 137 SER B C 1
ATOM 2391 O O . SER B 1 137 ? -0.745 -6.02 -4.648 1 98.81 137 SER B O 1
ATOM 2393 N N . LEU B 1 138 ? 1.21 -7.051 -4.199 1 98.88 138 LEU B N 1
ATOM 2394 C CA . LEU B 1 138 ? 0.962 -7.094 -2.762 1 98.88 138 LEU B CA 1
ATOM 2395 C C . LEU B 1 138 ? 0.74 -5.695 -2.205 1 98.88 138 LEU B C 1
ATOM 2397 O O . LEU B 1 138 ? -0.196 -5.469 -1.433 1 98.88 138 LEU B O 1
ATOM 2401 N N . GLY B 1 139 ? 1.612 -4.789 -2.625 1 98.81 139 GLY B N 1
ATOM 2402 C CA . GLY B 1 139 ? 1.459 -3.412 -2.188 1 98.81 139 GLY B CA 1
ATOM 2403 C C . GLY B 1 139 ? 0.131 -2.801 -2.594 1 98.81 139 GLY B C 1
ATOM 2404 O O . GLY B 1 139 ? -0.504 -2.1 -1.803 1 98.81 139 GLY B O 1
ATOM 2405 N N . SER B 1 140 ? -0.25 -3.043 -3.791 1 98.81 140 SER B N 1
ATOM 2406 C CA . SER B 1 140 ? -1.521 -2.537 -4.301 1 98.81 140 SER B CA 1
ATOM 2407 C C . SER B 1 140 ? -2.693 -3.062 -3.477 1 98.81 140 SER B C 1
ATOM 2409 O O . SER B 1 140 ? -3.51 -2.281 -2.982 1 98.81 140 SER B O 1
ATOM 2411 N N . TRP B 1 141 ? -2.752 -4.336 -3.297 1 98.81 141 TRP B N 1
ATOM 2412 C CA . TRP B 1 141 ? -3.867 -4.961 -2.594 1 98.81 141 TRP B CA 1
ATOM 2413 C C . TRP B 1 141 ? -3.891 -4.543 -1.128 1 98.81 141 TRP B C 1
ATOM 2415 O O . TRP B 1 141 ? -4.961 -4.34 -0.55 1 98.81 141 TRP B O 1
ATOM 2425 N N . LEU B 1 142 ? -2.725 -4.434 -0.537 1 98.81 142 LEU B N 1
ATOM 2426 C CA . LEU B 1 142 ? -2.643 -3.988 0.85 1 98.81 142 LEU B CA 1
ATOM 2427 C C . LEU B 1 142 ? -3.18 -2.568 0.996 1 98.81 142 LEU B C 1
ATOM 2429 O O . LEU B 1 142 ? -4.043 -2.312 1.836 1 98.81 142 LEU B O 1
ATOM 2433 N N . ALA B 1 143 ? -2.689 -1.707 0.163 1 98.56 143 ALA B N 1
ATOM 2434 C CA . ALA B 1 143 ? -3.031 -0.29 0.26 1 98.56 143 ALA B CA 1
ATOM 2435 C C . ALA B 1 143 ? -4.512 -0.062 -0.018 1 98.56 143 ALA B C 1
ATOM 2437 O O . ALA B 1 143 ? -5.207 0.589 0.768 1 98.56 143 ALA B O 1
ATOM 2438 N N . PHE B 1 144 ? -5.02 -0.593 -1.045 1 98.06 144 PHE B N 1
ATOM 2439 C CA . PHE B 1 144 ? -6.371 -0.26 -1.479 1 98.06 144 PHE B CA 1
ATOM 2440 C C . PHE B 1 144 ? -7.406 -1.047 -0.682 1 98.06 144 PHE B C 1
ATOM 2442 O O . PHE B 1 144 ? -8.492 -0.54 -0.392 1 98.06 144 PHE B O 1
ATOM 2449 N N . GLY B 1 145 ? -7.078 -2.307 -0.374 1 98 145 GLY B N 1
ATOM 2450 C CA . GLY B 1 145 ? -7.961 -3.033 0.526 1 98 145 GLY B CA 1
ATOM 2451 C C . GLY B 1 145 ? -8.109 -2.369 1.883 1 98 145 GLY B C 1
ATOM 2452 O O . GLY B 1 145 ? -9.203 -2.314 2.438 1 98 145 GLY B O 1
ATOM 2453 N N . ARG B 1 146 ? -7.02 -1.941 2.375 1 98.38 146 ARG B N 1
ATOM 2454 C CA . ARG B 1 146 ? -7.035 -1.268 3.67 1 98.38 146 ARG B CA 1
ATOM 2455 C C . ARG B 1 146 ? -7.797 0.053 3.59 1 98.38 146 ARG B C 1
ATOM 2457 O O . ARG B 1 146 ? -8.531 0.411 4.512 1 98.38 146 ARG B O 1
ATOM 2464 N N . LEU B 1 147 ? -7.605 0.812 2.545 1 98 147 LEU B N 1
ATOM 2465 C CA . LEU B 1 147 ? -8.352 2.049 2.338 1 98 147 LEU B CA 1
ATOM 2466 C C . LEU B 1 147 ? -9.852 1.784 2.348 1 98 147 LEU B C 1
ATOM 2468 O O . LEU B 1 147 ? -10.602 2.457 3.059 1 98 147 LEU B O 1
ATOM 2472 N N . ASN B 1 148 ? -10.25 0.79 1.574 1 97.06 148 ASN B N 1
ATOM 2473 C CA . ASN B 1 148 ? -11.672 0.469 1.505 1 97.06 148 ASN B CA 1
ATOM 2474 C C . ASN B 1 148 ? -12.219 0.033 2.861 1 97.06 148 ASN B C 1
ATOM 2476 O O . ASN B 1 148 ? -13.336 0.393 3.232 1 97.06 148 ASN B O 1
ATOM 2480 N N . ARG B 1 149 ? -11.438 -0.68 3.572 1 97.25 149 ARG B N 1
ATOM 2481 C CA . ARG B 1 149 ? -11.859 -1.179 4.879 1 97.25 149 ARG B CA 1
ATOM 2482 C C . ARG B 1 149 ? -12.008 -0.038 5.879 1 97.25 149 ARG B C 1
ATOM 2484 O O . ARG B 1 149 ? -13.031 0.082 6.543 1 97.25 149 ARG B O 1
ATOM 2491 N N . VAL B 1 150 ? -11.008 0.814 5.996 1 97.69 150 VAL B N 1
ATOM 2492 C CA . VAL B 1 150 ? -10.992 1.79 7.082 1 97.69 150 VAL B CA 1
ATOM 2493 C C . VAL B 1 150 ? -12.008 2.896 6.797 1 97.69 150 VAL B C 1
ATOM 2495 O O . VAL B 1 150 ? -12.562 3.49 7.723 1 97.69 150 VAL B O 1
ATOM 2498 N N . LEU B 1 151 ? -12.32 3.148 5.516 1 96.94 151 LEU B N 1
ATOM 2499 C CA . LEU B 1 151 ? -13.289 4.191 5.184 1 96.94 151 LEU B CA 1
ATOM 2500 C C . LEU B 1 151 ? -14.695 3.619 5.109 1 96.94 151 LEU B C 1
ATOM 2502 O O . LEU B 1 151 ? -15.656 4.355 4.879 1 96.94 151 LEU B O 1
ATOM 2506 N N . GLY B 1 152 ? -14.828 2.283 5.258 1 94.75 152 GLY B N 1
ATOM 2507 C CA . GLY B 1 152 ? -16.125 1.621 5.258 1 94.75 152 GLY B CA 1
ATOM 2508 C C . GLY B 1 152 ? -16.703 1.457 3.871 1 94.75 152 GLY B C 1
ATOM 2509 O O . GLY B 1 152 ? -17.922 1.262 3.723 1 94.75 152 GLY B O 1
ATOM 2510 N N . LEU B 1 153 ? -15.898 1.57 2.863 1 93.94 153 LEU B N 1
ATOM 2511 C CA . LEU B 1 153 ? -16.359 1.46 1.482 1 93.94 153 LEU B CA 1
ATOM 2512 C C . LEU B 1 153 ? -16.719 0.018 1.144 1 93.94 153 LEU B C 1
ATOM 2514 O O . LEU B 1 153 ? -17.625 -0.228 0.336 1 93.94 153 LEU B O 1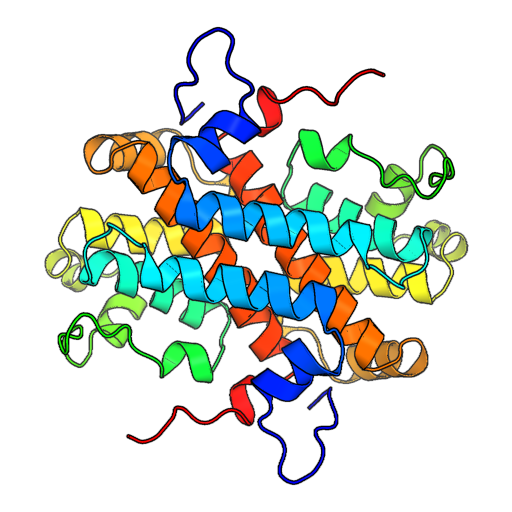
ATOM 2518 N N . ASP B 1 154 ? -15.977 -0.887 1.755 1 91.38 154 ASP B N 1
ATOM 2519 C CA . ASP B 1 154 ? -16.172 -2.303 1.459 1 91.38 154 ASP B CA 1
ATOM 2520 C C . ASP B 1 154 ? -17.562 -2.766 1.872 1 91.38 154 ASP B C 1
ATOM 2522 O O . ASP B 1 154 ? -18.062 -3.77 1.36 1 91.38 154 ASP B O 1
ATOM 2526 N N . GLU B 1 155 ? -18.203 -2.039 2.715 1 89.69 155 GLU B N 1
ATOM 2527 C CA . GLU B 1 155 ? -19.516 -2.424 3.209 1 89.69 155 GLU B CA 1
ATOM 2528 C C . GLU B 1 155 ? -20.625 -1.946 2.268 1 89.69 155 GLU B C 1
ATOM 2530 O O . GLU B 1 155 ? -21.75 -2.432 2.33 1 89.69 155 GLU B O 1
ATOM 2535 N N . VAL B 1 156 ? -20.281 -1.015 1.438 1 87.06 156 VAL B N 1
ATOM 2536 C CA . VAL B 1 156 ? -21.344 -0.43 0.632 1 87.06 156 VAL B CA 1
ATOM 2537 C C . VAL B 1 156 ? -21.109 -0.736 -0.844 1 87.06 156 VAL B C 1
ATOM 2539 O O . VAL B 1 156 ? -21.969 -0.481 -1.687 1 87.06 156 VAL B O 1
ATOM 2542 N N . CYS B 1 157 ? -19.938 -1.177 -1.085 1 81.19 157 CYS B N 1
ATOM 2543 C CA . CYS B 1 157 ? -19.641 -1.556 -2.461 1 81.19 157 CYS B CA 1
ATOM 2544 C C . CYS B 1 157 ? -20.141 -2.961 -2.764 1 81.19 157 CYS B C 1
ATOM 2546 O O . CYS B 1 157 ? -20 -3.867 -1.942 1 81.19 157 CYS B O 1
ATOM 2548 N N . VAL B 1 158 ? -20.891 -3.053 -3.875 1 70.44 158 VAL B N 1
ATOM 2549 C CA . VAL B 1 158 ? -21.406 -4.348 -4.312 1 70.44 158 VAL B CA 1
ATOM 2550 C C . VAL B 1 158 ? -20.688 -4.777 -5.598 1 70.44 158 VAL B C 1
ATOM 2552 O O . VAL B 1 158 ? -20.406 -3.945 -6.457 1 70.44 158 VAL B O 1
ATOM 2555 N N . LEU B 1 159 ? -20.188 -6.051 -5.676 1 70.31 159 LEU B N 1
ATOM 2556 C CA . LEU B 1 159 ? -19.641 -6.598 -6.906 1 70.31 159 LEU B CA 1
ATOM 2557 C C . LEU B 1 159 ? -20.703 -6.641 -8.008 1 70.31 159 LEU B C 1
ATOM 2559 O O . LEU B 1 159 ? -21.859 -6.945 -7.742 1 70.31 159 LEU B O 1
ATOM 2563 N N . PRO B 1 160 ? -20.203 -6.027 -9.18 1 55.53 160 PRO B N 1
ATOM 2564 C CA . PRO B 1 160 ? -21.203 -6.141 -10.242 1 55.53 160 PRO B CA 1
ATOM 2565 C C . PRO B 1 160 ? -21.719 -7.57 -10.422 1 55.53 160 PRO B C 1
ATOM 2567 O O . PRO B 1 160 ? -20.953 -8.523 -10.258 1 55.53 160 PRO B O 1
ATOM 2570 N N . THR B 1 161 ? -23.109 -7.828 -10 1 49.06 161 THR B N 1
ATOM 2571 C CA . THR B 1 161 ? -23.812 -9.086 -10.234 1 49.06 161 THR B CA 1
ATOM 2572 C C . THR B 1 161 ? -23.844 -9.406 -11.727 1 49.06 161 THR B C 1
ATOM 2574 O O . THR B 1 161 ? -24.484 -8.688 -12.5 1 49.06 161 THR B O 1
ATOM 2577 N N . HIS B 1 162 ? -22.781 -9.336 -12.555 1 35.88 162 HIS B N 1
ATOM 2578 C CA . HIS B 1 162 ? -23.266 -10.008 -13.75 1 35.88 162 HIS B CA 1
ATOM 2579 C C . HIS B 1 162 ? -23.453 -11.5 -13.5 1 35.88 162 HIS B C 1
ATOM 2581 O O . HIS B 1 162 ? -22.75 -12.094 -12.664 1 35.88 162 HIS B O 1
#

Organism: Streptomyces venezuelae (strain ATCC 10712 / CBS 650.69 / DSM 40230 / JCM 4526 / NBRC 13096 / PD 04745) (NCBI:txid953739)

Solvent-accessible surface area (backbone atoms only — not comparable to full-atom values): 17747 Å² total; per-residue (Å²): 111,72,58,89,71,61,88,92,56,56,58,63,61,41,57,34,36,68,54,32,43,72,45,25,45,30,45,49,48,27,58,49,29,44,72,75,63,59,85,66,56,68,62,28,50,48,29,20,52,44,40,34,18,63,72,48,62,11,58,43,55,60,69,54,73,74,68,59,94,84,44,60,78,60,88,63,48,70,58,43,50,74,38,46,84,38,71,73,35,42,71,71,37,55,70,64,29,48,49,32,29,50,47,27,47,32,59,72,76,37,48,88,69,70,43,69,70,55,50,52,57,44,58,74,74,36,54,63,45,53,49,51,48,51,46,53,41,47,22,44,49,46,26,52,34,35,45,30,34,69,42,38,44,27,79,70,48,72,76,83,81,123,111,73,60,89,71,61,88,91,57,56,58,64,60,40,58,33,35,69,54,32,42,71,44,26,44,29,44,49,47,26,59,50,28,43,71,75,64,58,85,66,56,69,62,28,49,48,30,20,51,43,38,32,20,62,72,48,60,12,56,42,53,62,69,54,74,74,69,59,94,85,46,60,78,63,89,64,49,70,59,43,50,75,38,43,87,39,68,71,36,42,70,70,38,54,70,63,28,47,49,31,29,49,46,27,47,32,59,72,78,37,49,89,67,69,44,69,69,55,50,52,58,44,60,73,73,38,55,61,46,53,49,51,46,50,46,52,41,49,24,45,49,46,25,53,34,36,46,29,34,71,42,40,45,26,78,72,48,72,76,83,81,121

Foldseek 3Di:
DQDDDDPPDQLLCCVLPVVPNPRSVVLVVLLVCLLVPAPDDQLLLQLLQLLLLVVLVQLQSNPDFRADPNDTDDPCSSVLSVCLVDPVSVVVDDLSSSLSSVCLVCVQPPVVPCDPVSVVSVVVPDPPVNVVSSSSNSVSSNVVSNVCRVSVVSVVHDPPPD/DQDDDDPPDQLLCCVLPVVPNPRSVVLVVLLVCLLVPAPDDQLLLQLLQLLLLVVLVQLQSNPDFRADPNDTDDPCSSVLSVCLVDPVSVVVDDLSSSLSSVCLVCVQPPVVPCDPVSVVSVVVPDPPVNVVSSSSNSVSSNVVSNVCRVSVVSVVHDPPPD

InterPro domains:
  IPR029032 AhpD-like [G3DSA:1.20.1290.10] (39-157)
  IPR029032 AhpD-like [SSF69118] (20-153)

Secondary structure (DSSP, 8-state):
--S-PPTT--HHIIIIIISSHHHHHHHHHHHHHHHHH--S-HHHHHHHHHHHHHHHT-HHHHH----BTTB-PPTTHHHHHHTTTSHHHHHHS-HHHHHHHHHHHHHHH-GGG--HHHHHHHHHHS-HHHHHHHHHHHHHHHHHHHHHHHTTGGGT------/--S-PPTT--HHIIIIIISSHHHHHHHHHHHHHHHHH--S-HHHHHHHHHHHHHHHT-HHHHH----BTTB-PPTTHHHHHHTTTSHHHHHHS-HHHHHHHHHHHHHHH-GGG--HHHHHHHHHHS-HHHHHHHHHHHHHHHHHHHHHHHTTGGGT------

pLDDT: mean 93.72, std 9.22, range [35.69, 98.88]

Sequence (324 aa):
MIIDIPEGQEPIGYVWGDMVPEIGTAAANFSLSVYAHTTLGLREFEAARLRIAQINGCGFCLDWRTDRDGVKVEEGFDELVAAWRETEVSEAFDERTRLAAEYAERYALDHHGLDEEFWERMTARYSQAEIVELTMSLGSWLAFGRLNRVLGLDEVCVLPTHMIIDIPEGQEPIGYVWGDMVPEIGTAAANFSLSVYAHTTLGLREFEAARLRIAQINGCGFCLDWRTDRDGVKVEEGFDELVAAWRETEVSEAFDERTRLAAEYAERYALDHHGLDEEFWERMTARYSQAEIVELTMSLGSWLAFGRLNRVLGLDEVCVLPTH

Radius of gyration: 19.41 Å; Cα contacts (8 Å, |Δi|>4): 438; chains: 2; bounding box: 53×56×45 Å